Protein 8V9V (pdb70)

Structure (mmCIF, N/CA/C/O backbone):
data_8V9V
#
_entry.id   8V9V
#
_cell.length_a   28.302
_cell.length_b   104.117
_cell.length_c   131.520
_cell.angle_alpha   90.000
_cell.angle_beta   90.000
_cell.angle_gamma   90.000
#
_symmetry.space_group_name_H-M   'I 21 21 21'
#
loop_
_entity.id
_entity.type
_entity.pdbx_description
1 polymer 'Pilus assembly protein'
2 water water
#
loop_
_atom_site.group_PDB
_atom_site.id
_atom_site.type_symbol
_atom_site.label_atom_id
_atom_site.label_alt_id
_atom_site.label_comp_id
_atom_site.label_asym_id
_atom_site.label_entity_id
_atom_site.label_seq_id
_atom_site.pdbx_PDB_ins_code
_atom_site.Cartn_x
_atom_site.Cartn_y
_atom_site.Cartn_z
_atom_site.occupancy
_atom_site.B_iso_or_equiv
_atom_site.auth_seq_id
_atom_site.auth_comp_id
_atom_site.auth_asym_id
_atom_site.auth_atom_id
_atom_site.pdbx_PDB_model_num
ATOM 1 N N . GLY A 1 1 ? -1.06493 -21.95788 40.55645 1.000 49.26518 1 GLY A N 1
ATOM 2 C CA . GLY A 1 1 ? -2.10884 -21.08037 39.95953 1.000 41.37305 1 GLY A CA 1
ATOM 3 C C . GLY A 1 1 ? -1.82984 -19.61171 40.19685 1.000 43.73646 1 GLY A C 1
ATOM 4 O O . GLY A 1 1 ? -1.11819 -19.24822 41.13392 1.000 46.50736 1 GLY A O 1
ATOM 10 N N . CYS A 1 2 ? -2.39643 -18.76414 39.34263 1.000 40.03928 2 CYS A N 1
ATOM 11 C CA . CYS A 1 2 ? -2.18817 -17.32909 39.41480 1.000 38.17640 2 CYS A CA 1
ATOM 12 C C . CYS A 1 2 ? -3.52413 -16.60639 39.46423 1.000 40.37391 2 CYS A C 1
ATOM 13 O O . CYS A 1 2 ? -4.53686 -17.09109 38.95259 1.000 47.29876 2 CYS A O 1
ATOM 20 N N . ARG A 1 3 ? -3.50680 -15.43493 40.08922 1.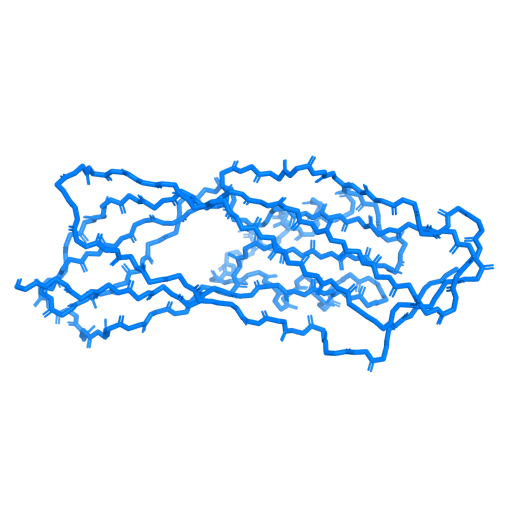000 42.36655 3 ARG A N 1
ATOM 21 C CA . ARG A 1 3 ? -4.63989 -14.52471 40.09051 1.000 38.16184 3 ARG A CA 1
ATOM 22 C C . ARG A 1 3 ? -4.10416 -13.10776 39.95546 1.000 39.82776 3 ARG A C 1
ATOM 23 O O . ARG A 1 3 ? -2.90634 -12.85548 40.10846 1.000 34.90228 3 ARG A O 1
ATOM 30 N N . THR A 1 4 ? -5.00052 -12.17650 39.65019 1.000 41.40660 4 THR A N 1
ATOM 31 C CA . THR A 1 4 ? -4.63300 -10.77263 39.54588 1.000 36.43747 4 THR A CA 1
ATOM 32 C C . THR A 1 4 ? -5.71533 -9.92598 40.19517 1.000 36.34669 4 THR A C 1
ATOM 33 O O . THR A 1 4 ? -6.90173 -10.26178 40.13187 1.000 37.14514 4 THR A O 1
ATOM 44 N N . THR A 1 5 ? -5.29030 -8.83890 40.83980 1.000 35.77932 5 THR A N 1
ATOM 45 C CA . THR A 1 5 ? -6.20089 -7.85415 41.40880 1.000 40.95079 5 THR A CA 1
ATOM 46 C C . THR A 1 5 ? -6.05875 -6.49497 40.73473 1.000 35.01906 5 THR A C 1
ATOM 47 O O . THR A 1 5 ? -6.59228 -5.50182 41.24284 1.000 38.32159 5 THR A O 1
ATOM 58 N N . ALA A 1 6 ? -5.34775 -6.42417 39.61481 1.000 36.45898 6 ALA A N 1
ATOM 59 C CA . ALA A 1 6 ? -5.23518 -5.21156 38.82012 1.000 37.79470 6 ALA A CA 1
ATOM 60 C C . ALA A 1 6 ? -6.23380 -5.25348 37.66748 1.000 37.25536 6 ALA A C 1
ATOM 61 O O . ALA A 1 6 ? -6.90097 -6.26157 37.42265 1.000 40.19318 6 ALA A O 1
ATOM 68 N N . SER A 1 7 ? -6.33349 -4.13504 36.95397 1.000 35.86810 7 SER A N 1
ATOM 69 C CA . SER A 1 7 ? -7.25512 -4.06204 35.82824 1.000 36.83676 7 SER A CA 1
ATOM 70 C C . SER A 1 7 ? -6.87285 -5.09921 34.77972 1.000 30.82880 7 SER A C 1
ATOM 71 O O . SER A 1 7 ? -5.69694 -5.25142 34.43618 1.000 32.22846 7 SER A O 1
ATOM 79 N N . LEU A 1 8 ? -7.87162 -5.83001 34.28833 1.000 33.75148 8 LEU A N 1
ATOM 80 C CA . LEU A 1 8 ? -7.64222 -6.83678 33.26241 1.000 32.21936 8 LEU A CA 1
ATOM 81 C C . LEU A 1 8 ? -7.69335 -6.26240 31.85532 1.000 32.47797 8 LEU A C 1
ATOM 82 O O . LEU A 1 8 ? -7.05812 -6.81060 30.94766 1.000 34.95116 8 LEU A O 1
ATOM 98 N N . ASN A 1 9 ? -8.42455 -5.17287 31.65172 1.000 30.46944 9 ASN A N 1
ATOM 99 C CA . ASN A 1 9 ? -8.66006 -4.61605 30.32278 1.000 31.66423 9 ASN A CA 1
ATOM 100 C C . ASN A 1 9 ? -7.88541 -3.31302 30.18735 1.000 32.94136 9 ASN A C 1
ATOM 101 O O . ASN A 1 9 ? -8.36101 -2.24750 30.58930 1.000 30.71613 9 ASN A O 1
ATOM 112 N N . ILE A 1 10 ? -6.69815 -3.40541 29.61260 1.000 35.43618 10 ILE A N 1
ATOM 113 C CA . ILE A 1 10 ? -5.83314 -2.25076 29.41808 1.000 35.35246 10 ILE A CA 1
ATOM 114 C C . ILE A 1 10 ? -6.11239 -1.65994 28.04642 1.000 35.12577 10 ILE A C 1
ATOM 115 O O . ILE A 1 10 ? -6.32545 -2.38689 27.06796 1.000 32.23626 10 ILE A O 1
ATOM 131 N N . THR A 1 11 ? -6.11781 -0.33372 27.97615 1.000 39.19499 11 THR A N 1
ATOM 132 C CA . THR A 1 11 ? -6.24343 0.39497 26.72317 1.000 30.20234 11 THR A CA 1
ATOM 133 C C . THR A 1 11 ? -5.02885 1.29914 26.57708 1.000 31.62203 11 THR A C 1
ATOM 134 O O . THR A 1 11 ? -4.66111 2.00725 27.52027 1.000 33.56641 11 THR A O 1
ATOM 145 N N . ASP A 1 12 ? -4.39673 1.25324 25.41109 1.000 30.44347 12 ASP A N 1
ATOM 146 C CA . ASP A 1 12 ? -3.29594 2.13957 25.06766 1.000 31.76949 12 ASP A CA 1
ATOM 147 C C . ASP A 1 12 ? -3.64755 2.88381 23.78504 1.000 35.46471 12 ASP A C 1
ATOM 148 O O . ASP A 1 12 ? -4.60977 2.55073 23.08766 1.000 29.19014 12 ASP A O 1
ATOM 157 N N . GLY A 1 13 ? -2.86018 3.89979 23.48250 1.000 34.53751 13 GLY A N 1
ATOM 158 C CA . GLY A 1 13 ? -3.12271 4.74811 22.33155 1.000 33.92460 13 GLY A CA 1
ATOM 159 C C . GLY A 1 13 ? -1.89594 4.91000 21.46489 1.000 31.71821 13 GLY A C 1
ATOM 160 O O . GLY A 1 13 ? -0.77103 4.96200 21.96095 1.000 32.45893 13 GLY A O 1
ATOM 164 N N . ILE A 1 14 ? -2.12676 4.97899 20.15723 1.000 34.78326 14 ILE A N 1
ATOM 165 C CA . ILE A 1 14 ? -1.08575 5.24642 19.17314 1.000 32.10268 14 ILE A CA 1
ATOM 166 C C . ILE A 1 14 ? -1.52524 6.46101 18.37102 1.000 31.56944 14 ILE A C 1
ATOM 167 O O . ILE A 1 14 ? -2.56364 6.42441 17.69995 1.000 34.97989 14 ILE A O 1
ATOM 183 N N . ASN A 1 15 ? -0.75167 7.53486 18.44566 1.000 31.99153 15 ASN A N 1
ATOM 184 C CA . ASN A 1 15 ? -1.00971 8.74246 17.67110 1.000 36.95614 15 ASN A CA 1
ATOM 185 C C . ASN A 1 15 ? -0.16456 8.66940 16.40247 1.000 34.65019 15 ASN A C 1
ATOM 186 O O . ASN A 1 15 ? 1.05833 8.83388 16.45237 1.000 37.00339 15 ASN A O 1
ATOM 197 N N . VAL A 1 16 ? -0.81700 8.40878 15.27375 1.000 34.59098 16 VAL A N 1
ATOM 198 C CA . VAL A 1 16 ? -0.11636 8.23943 14.00581 1.000 36.89797 16 VAL A CA 1
ATOM 199 C C . VAL A 1 16 ? 0.16618 9.61101 13.40802 1.000 35.24849 16 VAL A C 1
ATOM 200 O O . VAL A 1 16 ? -0.75837 10.37855 13.12059 1.000 35.10675 16 VAL A O 1
ATOM 213 N N . GLY A 1 17 ? 1.44436 9.91697 13.20967 1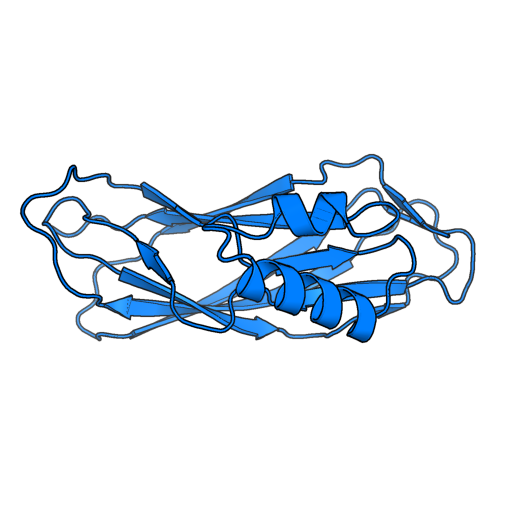.000 31.46638 17 GLY A N 1
ATOM 214 C CA . GLY A 1 17 ? 1.80884 11.14814 12.54605 1.000 36.20057 17 GLY A CA 1
ATOM 215 C C . GLY A 1 17 ? 1.67567 11.03473 11.03980 1.000 45.20423 17 GLY A C 1
ATOM 216 O O . GLY A 1 17 ? 1.89148 9.97861 10.44672 1.000 45.14330 17 GLY A O 1
ATOM 220 N N . GLU A 1 18 ? 1.30537 12.14915 10.41529 1.000 46.47193 18 GLU A N 1
ATOM 221 C CA . GLU A 1 18 ? 1.12130 12.17843 8.96933 1.000 53.86139 18 GLU A CA 1
ATOM 222 C C . GLU A 1 18 ? 2.48089 12.09694 8.28993 1.000 50.61429 18 GLU A C 1
ATOM 223 O O . GLU A 1 18 ? 3.28350 13.03279 8.36956 1.000 48.35035 18 GLU A O 1
ATOM 235 N N . ILE A 1 19 ? 2.74474 10.97435 7.62734 1.000 48.81009 19 ILE A N 1
ATOM 236 C CA . ILE A 1 19 ? 3.97352 10.78522 6.87686 1.000 47.15909 19 ILE A CA 1
ATOM 237 C C . ILE A 1 19 ? 3.60636 10.29704 5.48136 1.000 45.01428 19 ILE A C 1
ATOM 238 O O . ILE A 1 19 ? 2.50163 9.80618 5.23844 1.000 42.26534 19 ILE A O 1
ATOM 254 N N . LEU A 1 20 ? 4.55675 10.43327 4.55968 1.000 50.23105 20 LEU A N 1
ATOM 255 C CA . LEU A 1 20 ? 4.28009 10.07555 3.17504 1.000 49.91151 20 LEU A CA 1
ATOM 256 C C . LEU A 1 20 ? 4.33622 8.57100 2.94188 1.000 46.90467 20 LEU A C 1
ATOM 257 O O . LEU A 1 20 ? 3.61898 8.06315 2.07357 1.000 49.42069 20 LEU A O 1
ATOM 273 N N . ALA A 1 21 ? 5.16038 7.83911 3.68749 1.000 46.35546 21 ALA A N 1
ATOM 274 C CA . ALA A 1 21 ? 5.22768 6.40048 3.47019 1.000 45.66128 21 ALA A CA 1
ATOM 275 C C . ALA A 1 21 ? 3.87427 5.77189 3.77417 1.000 40.11679 21 ALA A C 1
ATOM 276 O O . ALA A 1 21 ? 3.11793 6.24644 4.62587 1.000 39.21790 21 ALA A O 1
ATOM 283 N N . ASN A 1 22 ? 3.56782 4.70024 3.05637 1.000 38.19502 22 ASN A N 1
ATOM 284 C CA . ASN A 1 22 ? 2.29488 4.01549 3.21572 1.000 43.99784 22 ASN A CA 1
ATOM 285 C C . ASN A 1 22 ? 2.30317 3.00435 4.35292 1.000 40.67721 22 ASN A C 1
ATOM 286 O O . ASN A 1 22 ? 1.27595 2.36171 4.59020 1.000 44.98880 22 ASN A O 1
ATOM 297 N N . GLU A 1 23 ? 3.42044 2.85031 5.06098 1.000 38.09298 23 GLU A N 1
ATOM 298 C CA . GLU A 1 23 ? 3.50626 1.90578 6.16513 1.000 37.06882 23 GLU A CA 1
ATOM 299 C C . GLU A 1 23 ? 4.41420 2.47772 7.24369 1.000 37.35820 23 GLU A C 1
ATOM 300 O O . GLU A 1 23 ? 5.34203 3.23822 6.95712 1.000 39.49234 23 GLU A O 1
ATOM 304 N N . THR A 1 24 ? 4.13524 2.10400 8.48975 1.000 36.86806 24 THR A N 1
ATOM 305 C CA . THR A 1 24 ? 4.93913 2.55379 9.61564 1.000 39.54312 24 THR A CA 1
ATOM 306 C C . THR A 1 24 ? 4.82726 1.53414 10.73885 1.000 39.08952 24 THR A C 1
ATOM 307 O O . THR A 1 24 ? 3.91105 0.70824 10.76826 1.000 35.52642 24 THR A O 1
ATOM 318 N N . SER A 1 25 ? 5.77643 1.60333 11.66800 1.000 38.42871 25 SER A N 1
ATOM 319 C CA . SER A 1 25 ? 5.86399 0.64861 12.75947 1.000 36.96838 25 SER A CA 1
ATOM 320 C C . SER A 1 25 ? 6.01756 1.38038 14.08281 1.000 38.76968 25 SER A C 1
ATOM 321 O O . SER A 1 25 ? 6.63801 2.44379 14.16147 1.000 40.33664 25 SER A O 1
ATOM 329 N N . PHE A 1 26 ? 5.44004 0.79067 15.12363 1.000 37.08884 26 PHE A N 1
ATOM 330 C CA . PHE A 1 26 ? 5.52652 1.30885 16.48071 1.000 36.17471 26 PHE A CA 1
ATOM 331 C C . PHE A 1 26 ? 5.98102 0.17246 17.38048 1.000 36.92796 26 PHE A C 1
ATOM 332 O O . PHE A 1 26 ? 5.32002 -0.86840 17.44935 1.000 37.26387 26 PHE A O 1
ATOM 349 N N . SER A 1 27 ? 7.11623 0.35787 18.04238 1.000 38.56532 27 SER A N 1
ATOM 350 C CA . SER A 1 27 ? 7.59302 -0.58605 19.04565 1.000 37.20478 27 SER A CA 1
ATOM 351 C C . SER A 1 27 ? 7.00801 -0.15083 20.38255 1.000 37.91644 27 SER A C 1
ATOM 352 O O . SER A 1 27 ? 7.33304 0.93070 20.88414 1.000 33.44802 27 SER A O 1
ATOM 360 N N . LYS A 1 28 ? 6.12213 -0.96926 20.94455 1.000 35.89222 28 LYS A N 1
ATOM 361 C CA . LYS A 1 28 ? 5.47610 -0.65439 22.20595 1.000 31.83673 28 LYS A CA 1
ATOM 362 C C . LYS A 1 28 ? 5.64045 -1.82916 23.15825 1.000 31.07522 28 LYS A C 1
ATOM 363 O O . LYS A 1 28 ? 6.18318 -2.87943 22.80690 1.000 31.71881 28 LYS A O 1
ATOM 382 N N . SER A 1 29 ? 5.15902 -1.64120 24.38021 1.000 34.10565 29 SER A N 1
ATOM 383 C CA . SER A 1 29 ? 5.11574 -2.71210 25.36068 1.000 36.27866 29 SER A CA 1
ATOM 384 C C . SER A 1 29 ? 3.90786 -2.47729 26.2529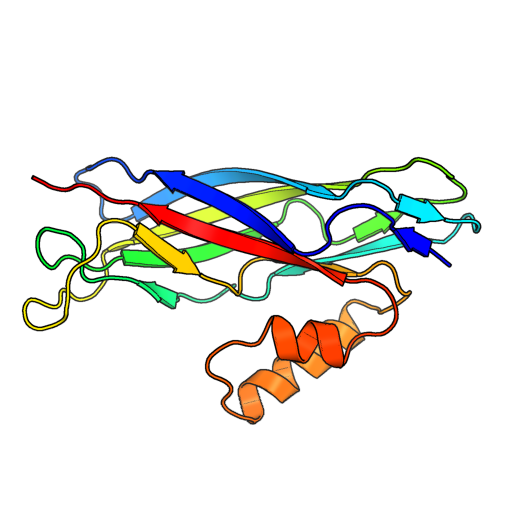2 1.000 32.80809 29 SER A C 1
ATOM 385 O O . SER A 1 29 ? 3.43526 -1.34619 26.39922 1.000 29.55992 29 SER A O 1
ATOM 393 N N . VAL A 1 30 ? 3.39477 -3.56506 26.81917 1.000 33.73173 30 VAL A N 1
ATOM 394 C CA . VAL A 1 30 ? 2.26987 -3.52053 27.74408 1.000 35.35899 30 VAL A CA 1
ATOM 395 C C . VAL A 1 30 ? 2.65772 -4.28094 29.00350 1.000 35.24541 30 VAL A C 1
ATOM 396 O O . VAL A 1 30 ? 3.27884 -5.34834 28.93053 1.000 34.28384 30 VAL A O 1
ATOM 409 N N . VAL A 1 31 ? 2.28614 -3.73304 30.15820 1.000 37.75339 31 VAL A N 1
ATOM 410 C CA . VAL A 1 31 ? 2.64694 -4.28882 31.45701 1.000 36.88991 31 VAL A CA 1
ATOM 411 C C . VAL A 1 31 ? 1.38319 -4.80430 32.13010 1.000 33.35656 31 VAL A C 1
ATOM 412 O O . VAL A 1 31 ? 0.43526 -4.04277 32.35804 1.000 36.05302 31 VAL A O 1
ATOM 425 N N . PHE A 1 32 ? 1.37477 -6.09123 32.45509 1.000 35.46084 32 PHE A N 1
ATOM 426 C CA . PHE A 1 32 ? 0.30838 -6.71308 33.22789 1.000 37.81313 32 PHE A CA 1
ATOM 427 C C . PHE A 1 32 ? 0.75517 -6.77598 34.68261 1.000 35.68607 32 PHE A C 1
ATOM 428 O O . PHE A 1 32 ? 1.81347 -7.33880 34.98705 1.000 37.13533 32 PHE A O 1
ATOM 445 N N . THR A 1 33 ? -0.04465 -6.19648 35.57089 1.000 35.56485 33 THR A N 1
ATOM 446 C CA . THR A 1 33 ? 0.34752 -5.94909 36.94991 1.000 39.48375 33 THR A CA 1
ATOM 447 C C . THR A 1 33 ? -0.53703 -6.73304 37.91574 1.000 34.03730 33 THR A C 1
ATOM 448 O O . THR A 1 33 ? -1.48424 -7.41579 37.51826 1.000 34.98494 33 THR A O 1
ATOM 459 N N . GLY A 1 34 ? -0.20598 -6.62393 39.20247 1.000 35.31241 34 GLY A N 1
ATOM 460 C CA . GLY A 1 34 ? -1.02035 -7.19535 40.25466 1.000 36.12886 34 GLY A CA 1
ATOM 461 C C . GLY A 1 34 ? -1.09398 -8.70321 40.25928 1.000 35.45509 34 GLY A C 1
ATOM 462 O O . GLY A 1 34 ? -2.07446 -9.26590 40.75444 1.000 39.56023 34 GLY A O 1
ATOM 466 N N . ILE A 1 35 ? -0.07685 -9.37575 39.73674 1.000 38.62652 35 ILE A N 1
ATOM 467 C CA . ILE A 1 35 ? -0.10739 -10.82242 39.56584 1.000 39.55795 35 ILE A CA 1
ATOM 468 C C . ILE A 1 35 ? 0.42244 -11.50156 40.81958 1.000 40.39528 35 ILE A C 1
ATOM 469 O O . ILE A 1 35 ? 1.44827 -11.09860 41.38232 1.000 38.26003 35 ILE A O 1
ATOM 485 N N . SER A 1 36 ? -0.27320 -12.55502 41.24485 1.000 45.99081 36 SER A N 1
ATOM 486 C CA . SER A 1 36 ? 0.12756 -13.37580 42.37991 1.000 44.93057 36 SER A CA 1
ATOM 487 C C . SER A 1 36 ? 0.04995 -14.83481 41.95743 1.000 41.25055 36 SER A C 1
ATOM 488 O O . SER A 1 36 ? -1.02535 -15.31612 41.58629 1.000 39.36919 36 SER A O 1
ATOM 496 N N . CYS A 1 37 ? 1.18817 -15.52832 42.00332 1.000 40.54121 37 CYS A N 1
ATOM 497 C CA . CYS A 1 37 ? 1.27456 -16.94613 41.68404 1.000 41.42494 37 CYS A CA 1
ATOM 498 C C . CYS A 1 37 ? 1.94350 -17.68021 42.83788 1.000 37.47574 37 CYS A C 1
ATOM 499 O O . CYS A 1 37 ? 2.81967 -17.13173 43.51269 1.000 40.66177 37 CYS A O 1
ATOM 506 N N . ASP A 1 38 ? 1.53777 -18.93682 43.04785 1.000 40.51927 38 ASP A N 1
ATOM 507 C CA . ASP A 1 38 ? 2.00160 -19.71605 44.18785 1.000 43.11925 38 ASP A CA 1
ATOM 508 C C . ASP A 1 38 ? 2.83617 -20.93654 43.82095 1.000 41.13039 38 ASP A C 1
ATOM 509 O O . ASP A 1 38 ? 3.29985 -21.63917 44.72776 1.000 44.18280 38 ASP A O 1
ATOM 518 N N . THR A 1 39 ? 3.04792 -21.21254 42.53652 1.000 43.69483 39 THR A N 1
ATOM 519 C CA . THR A 1 39 ? 3.79286 -22.38745 42.10190 1.000 44.56794 39 THR A CA 1
ATOM 520 C C . THR A 1 39 ? 4.94899 -21.98276 41.19794 1.000 44.05069 39 THR A C 1
ATOM 521 O O . THR A 1 39 ? 4.83349 -21.03879 40.40662 1.000 41.42718 39 THR A O 1
ATOM 532 N N . SER A 1 40 ? 6.05746 -22.71494 41.31517 1.000 45.06332 40 SER A N 1
ATOM 533 C CA . SER A 1 40 ? 7.27307 -22.34975 40.59926 1.000 47.39765 40 SER A CA 1
ATOM 534 C C . SER A 1 40 ? 7.09923 -22.45264 39.09199 1.000 47.70355 40 SER A C 1
ATOM 535 O O . SER A 1 40 ? 7.77592 -21.74110 38.34006 1.000 47.23018 40 SER A O 1
ATOM 543 N N . THR A 1 41 ? 6.21702 -23.33496 38.63117 1.000 49.41406 41 THR A N 1
ATOM 544 C CA . THR A 1 41 ? 5.97820 -23.50959 37.20619 1.000 55.03938 41 THR A CA 1
ATOM 545 C C . THR A 1 41 ? 4.92387 -22.56069 36.65474 1.000 48.02713 41 THR A C 1
ATOM 546 O O . THR A 1 41 ? 4.71722 -22.53295 35.43679 1.000 48.10079 41 THR A O 1
ATOM 557 N N . ASP A 1 42 ? 4.25387 -21.79420 37.51191 1.000 42.92262 42 ASP A N 1
ATOM 558 C CA . ASP A 1 42 ? 3.21958 -20.87906 37.04831 1.000 44.39678 42 ASP A CA 1
ATOM 559 C C . ASP A 1 42 ? 3.78586 -19.91616 36.01253 1.000 44.48277 42 ASP A C 1
ATOM 560 O O . ASP A 1 42 ? 4.87588 -19.36247 36.18432 1.000 38.91934 42 ASP A O 1
ATOM 569 N N . LYS A 1 43 ? 3.03349 -19.71096 34.93288 1.000 40.90806 43 LYS A N 1
ATOM 570 C CA . LYS A 1 43 ? 3.49655 -18.88434 33.83047 1.000 48.48141 43 LYS A CA 1
ATOM 571 C C . LYS A 1 43 ? 2.34984 -18.05432 33.27270 1.000 43.41695 43 LYS A C 1
ATOM 572 O O . LYS A 1 43 ? 1.17178 -18.33319 33.50885 1.000 41.45774 43 LYS A O 1
ATOM 582 N N . ILE A 1 44 ? 2.72482 -17.01299 32.53425 1.000 41.86699 44 ILE A N 1
ATOM 583 C CA . ILE A 1 44 ? 1.80010 -16.16715 31.79005 1.000 37.35957 44 ILE A CA 1
ATOM 584 C C . ILE A 1 44 ? 2.03820 -16.42925 30.31112 1.000 41.79145 44 ILE A C 1
ATOM 585 O O . ILE A 1 44 ? 3.18771 -16.42490 29.85372 1.000 40.24049 44 ILE A O 1
ATOM 601 N N . VAL A 1 45 ? 0.96054 -16.67490 29.57136 1.000 37.19103 45 VAL A N 1
ATOM 602 C CA . VAL A 1 45 ? 1.03232 -17.04210 28.16158 1.000 37.42329 45 VAL A CA 1
ATOM 603 C C . VAL A 1 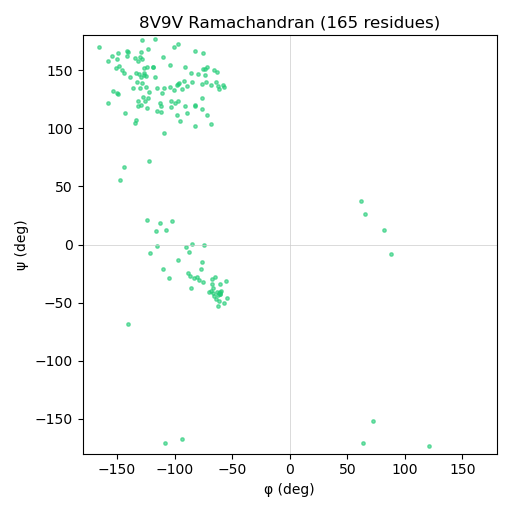45 ? 0.46008 -15.89707 27.33886 1.000 36.95011 45 VAL A C 1
ATOM 604 O O . VAL A 1 45 ? -0.71681 -15.54572 27.48526 1.000 35.30903 45 VAL A O 1
ATOM 617 N N . TYR A 1 46 ? 1.28753 -15.32307 26.47173 1.000 37.45253 46 TYR A N 1
ATOM 618 C CA . TYR A 1 46 ? 0.86226 -14.24168 25.59958 1.000 38.19038 46 TYR A CA 1
ATOM 619 C C . TYR A 1 46 ? 0.35210 -14.79294 24.27601 1.000 38.61762 46 TYR A C 1
ATOM 620 O O . TYR A 1 46 ? 0.77025 -15.86058 23.82030 1.000 36.41894 46 TYR A O 1
ATOM 638 N N . LYS A 1 47 ? -0.55218 -14.04435 23.65293 1.000 35.08950 47 LYS A N 1
ATOM 639 C CA . LYS A 1 47 ? -1.08104 -14.43639 22.35584 1.000 35.65160 47 LYS A CA 1
ATOM 640 C C . LYS A 1 47 ? -1.44436 -13.19699 21.55611 1.000 37.50280 47 LYS A C 1
ATOM 641 O O . LYS A 1 47 ? -2.14019 -12.30318 22.05403 1.000 35.23476 47 LYS A O 1
ATOM 660 N N . ASN A 1 48 ? -0.95584 -13.15661 20.32028 1.000 38.32776 48 ASN A N 1
ATOM 661 C CA . ASN A 1 48 ? -1.36082 -12.15577 19.34332 1.000 36.57857 48 ASN A CA 1
ATOM 662 C C . ASN A 1 48 ? -2.66413 -12.61131 18.70080 1.000 34.23597 48 ASN A C 1
ATOM 663 O O . ASN A 1 48 ? -2.71697 -13.68464 18.09151 1.000 33.06331 48 ASN A O 1
ATOM 674 N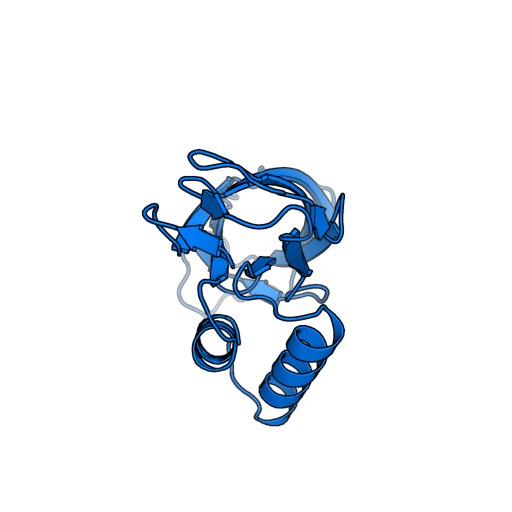 N . ILE A 1 49 ? -3.71574 -11.81129 18.84999 1.000 40.52282 49 ILE A N 1
ATOM 675 C CA . ILE A 1 49 ? -5.02166 -12.14448 18.30252 1.000 33.05075 49 ILE A CA 1
ATOM 676 C C . ILE A 1 49 ? -5.41152 -11.18775 17.17745 1.000 32.47541 49 ILE A C 1
ATOM 677 O O . ILE A 1 49 ? -6.58648 -11.09043 16.82340 1.000 36.60987 49 ILE A O 1
ATOM 693 N N . GLN A 1 50 ? -4.44347 -10.48090 16.60671 1.000 41.13207 50 GLN A N 1
ATOM 694 C CA . GLN A 1 50 ? -4.69045 -9.59099 15.48108 1.000 34.01064 50 GLN A CA 1
ATOM 695 C C . GLN A 1 50 ? -3.45689 -9.57832 14.57944 1.000 32.68968 50 GLN A C 1
ATOM 696 O O . GLN A 1 50 ? -2.87312 -8.54181 14.28167 1.000 32.17148 50 GLN A O 1
ATOM 710 N N . SER A 1 51 ? -3.04231 -10.76641 14.13127 1.000 32.21860 51 SER A N 1
ATOM 711 C CA . SER A 1 51 ? -1.86656 -10.88168 13.28150 1.000 32.03834 51 SER A CA 1
ATOM 712 C C . SER A 1 51 ? -2.13435 -10.45144 11.84725 1.000 37.30874 51 SER A C 1
ATOM 713 O O . SER A 1 51 ? -1.18114 -10.23664 11.09049 1.000 34.43688 51 SER A O 1
ATOM 721 N N . ASP A 1 52 ? -3.39812 -10.32914 11.45741 1.000 33.64487 52 ASP A N 1
ATOM 722 C CA . ASP A 1 52 ? -3.76926 -9.87636 10.12712 1.000 37.52760 52 ASP A CA 1
ATOM 723 C C . ASP A 1 52 ? -4.38837 -8.48705 10.20521 1.000 36.54312 52 ASP A C 1
ATOM 724 O O . ASP A 1 52 ? -4.83482 -8.03567 11.26384 1.000 35.06235 52 ASP A O 1
ATOM 731 N N . TRP A 1 53 ? -4.40850 -7.81312 9.05861 1.000 38.42224 53 TRP A N 1
ATOM 732 C CA . TRP A 1 53 ? -4.88780 -6.44118 9.00544 1.000 35.79876 53 TRP A CA 1
ATOM 733 C C . TRP A 1 53 ? -6.32298 -6.33843 9.50748 1.000 37.80747 53 TRP A C 1
ATOM 734 O O . TRP A 1 53 ? -7.17458 -7.17318 9.19023 1.000 38.32130 53 TRP A O 1
ATOM 755 N N . VAL A 1 54 ? -6.58430 -5.30330 10.29874 1.000 35.83083 54 VAL A N 1
ATOM 756 C CA . VAL A 1 54 ? -7.93281 -4.83942 10.58946 1.000 36.45034 54 VAL A CA 1
ATOM 757 C C . VAL A 1 54 ? -7.97612 -3.36205 10.22723 1.000 36.26664 54 VAL A C 1
ATOM 758 O O . VAL A 1 54 ? -7.04094 -2.61454 10.52808 1.000 33.55337 54 VAL A O 1
ATOM 771 N N . GLU A 1 55 ? -9.04151 -2.94496 9.55190 1.000 43.14717 55 GLU A N 1
ATOM 772 C CA . GLU A 1 55 ? -9.14682 -1.58566 9.03818 1.000 41.64277 55 GLU A CA 1
ATOM 773 C C . GLU A 1 55 ? -9.95164 -0.71943 9.99735 1.000 38.76370 55 GLU A C 1
ATOM 774 O O . GLU A 1 55 ? -10.96908 -1.15356 10.54379 1.000 46.14194 55 GLU A O 1
ATOM 786 N N . VAL A 1 56 ? -9.47758 0.50847 10.20558 1.000 34.17328 56 VAL A N 1
ATOM 787 C CA . VAL A 1 56 ? -10.15390 1.49794 11.02780 1.000 37.56284 56 VAL A CA 1
ATOM 788 C C . VAL A 1 56 ? -10.28939 2.78094 10.22029 1.000 35.72667 56 VAL A C 1
ATOM 789 O O . VAL A 1 56 ? -9.55514 3.02103 9.25730 1.000 31.41624 56 VAL A O 1
ATOM 801 N N . GLY A 1 57 ? -11.23654 3.61527 10.64217 1.000 36.80579 57 GLY A N 1
ATOM 802 C CA . GLY A 1 57 ? -11.55350 4.83623 9.94459 1.000 33.06875 57 GLY A CA 1
ATOM 803 C C . GLY A 1 57 ? -13.00545 4.85025 9.51506 1.000 35.50426 57 GLY A C 1
ATOM 804 O O . GLY A 1 57 ? -13.77822 3.94718 9.84963 1.000 36.95312 57 GLY A O 1
ATOM 808 N N . PRO A 1 58 ? -13.40755 5.86536 8.74069 1.000 39.50901 58 PRO A N 1
ATOM 809 C CA . PRO A 1 58 ? -12.59310 6.94686 8.16741 1.000 35.84890 58 PRO A CA 1
ATOM 810 C C . PRO A 1 58 ? -12.15171 7.99769 9.17999 1.000 37.43314 58 PRO A C 1
ATOM 811 O O . PRO A 1 58 ? -12.82950 8.24744 10.17338 1.000 35.67409 58 PRO A O 1
ATOM 822 N N . PHE A 1 59 ? -11.00636 8.63030 8.93376 1.000 38.39983 59 PHE A N 1
ATOM 823 C CA . PHE A 1 59 ? -10.50047 9.69244 9.78735 1.000 37.34929 59 PHE A CA 1
ATOM 824 C C . PHE A 1 59 ? -10.96950 11.04234 9.24059 1.000 38.90556 59 PHE A C 1
ATOM 825 O O . PHE A 1 59 ? -11.84120 11.11436 8.37094 1.000 36.52242 59 PHE A O 1
ATOM 842 N N . GLY A 1 60 ? -10.38075 12.13103 9.74014 1.000 43.13602 60 GLY A N 1
ATOM 843 C CA . GLY A 1 60 ? -10.89701 13.45519 9.43421 1.000 42.86868 60 GLY A CA 1
ATOM 844 C C . GLY A 1 60 ? -11.01239 13.75015 7.95238 1.000 42.84817 60 GLY A C 1
ATOM 845 O O . GLY A 1 60 ? -11.90412 14.49392 7.53355 1.000 41.46593 60 GLY A O 1
ATOM 849 N N . ASN A 1 61 ? -10.12398 13.17866 7.14039 1.000 47.90949 61 ASN A N 1
ATOM 850 C CA . ASN A 1 61 ? -10.07895 13.45939 5.71184 1.000 48.36646 61 ASN A CA 1
ATOM 851 C C . ASN A 1 61 ? -10.59008 12.30345 4.85965 1.000 44.12157 61 ASN A C 1
ATOM 852 O O . ASN A 1 61 ? -10.39282 12.31309 3.63989 1.000 41.13219 61 ASN A O 1
ATOM 863 N N . GLY A 1 62 ? -11.24192 11.31197 5.46321 1.000 43.55195 62 GLY A N 1
ATOM 864 C CA . GLY A 1 62 ? -11.72964 10.16375 4.73435 1.000 39.99911 62 GLY A CA 1
ATOM 865 C C . GLY A 1 62 ? -10.74041 9.02873 4.59813 1.000 37.83934 62 GLY A C 1
ATOM 866 O O . GLY A 1 62 ? -11.11778 7.95000 4.12177 1.000 37.84709 62 GLY A O 1
ATOM 870 N N . GLU A 1 63 ? -9.48946 9.23422 4.99115 1.000 34.71103 63 GLU A N 1
ATOM 871 C CA . GLU A 1 63 ? -8.51721 8.15638 4.95772 1.000 34.46591 63 GLU A CA 1
ATOM 872 C C . GLU A 1 63 ? -8.89219 7.07172 5.95833 1.000 36.02190 63 GLU A C 1
ATOM 873 O O . GLU A 1 63 ? -9.50575 7.33379 6.99628 1.000 35.51425 63 GLU A O 1
ATOM 885 N N . LYS A 1 64 ? -8.51332 5.84288 5.63807 1.000 32.65322 64 LYS A N 1
ATOM 886 C CA . LYS A 1 64 ? -8.62064 4.72239 6.55627 1.000 28.39391 64 LYS A CA 1
ATOM 887 C C . LYS A 1 64 ? -7.24275 4.09539 6.70855 1.000 32.51689 64 LYS A C 1
ATOM 888 O O . LYS A 1 64 ? -6.39501 4.19548 5.81409 1.000 31.59538 64 LYS A O 1
ATOM 907 N N . LEU A 1 65 ? -7.01732 3.46585 7.85467 1.000 32.56809 65 LEU A N 1
ATOM 908 C CA . LEU A 1 65 ? -5.74635 2.82626 8.14874 1.000 31.10421 65 LEU A CA 1
ATOM 909 C C . LEU A 1 65 ? -5.96049 1.33512 8.36475 1.000 30.30445 65 LEU A C 1
ATOM 910 O O . LEU A 1 65 ? -7.04253 0.89690 8.75686 1.000 34.74023 65 LEU A O 1
ATOM 926 N N . LYS A 1 66 ? -4.92258 0.55865 8.08005 1.000 32.26165 66 LYS A N 1
ATOM 927 C CA . LYS A 1 66 ? -4.87845 -0.86507 8.37200 1.000 33.93219 66 LYS A CA 1
ATOM 928 C C . LYS A 1 66 ? -3.88208 -1.07949 9.50226 1.000 28.57836 66 LYS A C 1
ATOM 929 O O . LYS A 1 66 ? -2.79298 -0.50193 9.49219 1.000 30.85716 66 LYS A O 1
ATOM 948 N N . VAL A 1 67 ? -4.25790 -1.89527 10.48685 1.000 29.34960 67 VAL A N 1
ATOM 949 C CA . VAL A 1 67 ? -3.45217 -2.10010 11.68419 1.000 31.11748 67 VAL A CA 1
ATOM 950 C C . VAL A 1 67 ? -3.34143 -3.59065 11.96318 1.000 32.21700 67 VAL A C 1
ATOM 951 O O . VAL A 1 67 ? -4.31401 -4.33746 11.81273 1.000 34.46324 67 VAL A O 1
ATOM 964 N N . LYS A 1 68 ? -2.15296 -4.01904 12.37851 1.000 33.90949 68 LYS A N 1
ATOM 965 C CA . LYS A 1 68 ? -1.93246 -5.40024 12.77097 1.000 36.19168 68 LYS A CA 1
ATOM 966 C C . LYS A 1 68 ? -0.82133 -5.44193 13.80671 1.000 33.37276 68 LYS A C 1
ATOM 967 O O . LYS A 1 68 ? 0.05886 -4.57748 13.83201 1.000 31.19521 68 LYS A O 1
ATOM 986 N N . ILE A 1 69 ? -0.87601 -6.45586 14.66608 1.000 32.84226 69 ILE A N 1
ATOM 987 C CA . ILE A 1 69 ? 0.21146 -6.73361 15.59745 1.000 33.86992 69 ILE A CA 1
ATOM 988 C C . ILE A 1 69 ? 1.25302 -7.52133 14.80885 1.000 37.58315 69 ILE A C 1
ATOM 989 O O . ILE A 1 69 ? 1.08572 -8.71487 14.55162 1.000 34.40111 69 ILE A O 1
ATOM 1005 N N . GLU A 1 70 ? 2.32099 -6.84112 14.39388 1.000 43.68969 70 GLU A N 1
ATOM 1006 C CA . GLU A 1 70 ? 3.30527 -7.47052 13.52237 1.000 49.33781 70 GLU A CA 1
ATOM 1007 C C . GLU A 1 70 ? 3.97144 -8.65377 14.21182 1.000 45.47841 70 GLU A C 1
ATOM 1008 O O . GLU A 1 70 ? 4.01258 -9.76207 13.66516 1.000 54.95573 70 GLU A O 1
ATOM 1020 N N . SER A 1 71 ? 4.50293 -8.44006 15.41147 1.000 41.18474 71 SER A N 1
ATOM 1021 C CA . SER A 1 71 ? 5.19244 -9.51256 16.11134 1.000 44.52093 71 SER A CA 1
ATOM 1022 C C . SER A 1 71 ? 5.22607 -9.21371 17.60147 1.000 46.03646 71 SER A C 1
ATOM 1023 O O . SER A 1 71 ? 5.08276 -8.06512 18.03463 1.000 40.31395 71 SER A O 1
ATOM 1031 N N . LEU A 1 72 ? 5.39714 -10.28048 18.37768 1.000 46.35079 72 LEU A N 1
ATOM 1032 C CA . LEU A 1 72 ? 5.59721 -10.20329 19.81536 1.000 45.63338 72 LEU A CA 1
ATOM 1033 C C . LEU A 1 72 ? 7.06682 -10.45472 20.13513 1.000 46.30704 72 LEU A C 1
ATOM 1034 O O . LEU A 1 72 ? 7.78522 -11.10465 19.37039 1.000 45.00762 72 LEU A O 1
ATOM 1050 N N . GLY A 1 73 ? 7.51194 -9.92484 21.27554 1.000 47.06503 73 GLY A N 1
ATOM 1051 C CA . GLY A 1 73 ? 8.86060 -10.20425 21.73105 1.000 55.63043 73 GLY A CA 1
ATOM 1052 C C . GLY A 1 73 ? 8.99452 -11.54151 22.42461 1.000 54.15789 73 GLY A C 1
ATOM 1053 O O . GLY A 1 73 ? 10.07004 -12.14866 22.40065 1.000 51.92592 73 GLY A O 1
ATOM 1057 N N . LYS A 1 74 ? 7.91894 -12.02064 23.04531 1.000 56.11451 74 LYS A N 1
ATOM 1058 C CA . LYS A 1 74 ? 7.92812 -13.29116 23.75036 1.000 45.39177 74 LYS A CA 1
ATOM 1059 C C . LYS A 1 74 ? 6.60095 -13.99762 23.51588 1.000 42.77167 74 LYS A C 1
ATOM 1060 O O . LYS A 1 74 ? 5.62918 -13.40469 23.04043 1.000 47.57073 74 LYS A O 1
ATOM 1079 N N . THR A 1 75 ? 6.57109 -15.28614 23.85685 1.000 41.56279 75 THR A N 1
ATOM 1080 C CA . THR A 1 75 ? 5.34616 -16.06971 23.82786 1.000 40.90648 75 THR A CA 1
ATOM 1081 C C . THR A 1 75 ? 4.83814 -16.43451 25.21277 1.000 39.68118 75 THR A C 1
ATOM 1082 O O . THR A 1 75 ? 3.65229 -16.74552 25.35662 1.000 45.13810 75 THR A O 1
ATOM 1093 N N . SER A 1 76 ? 5.69849 -16.41058 26.22303 1.000 38.20541 76 SER A N 1
ATOM 1094 C CA . SER A 1 76 ? 5.29631 -16.73324 27.58365 1.000 43.52701 76 SER A CA 1
ATOM 1095 C C . SER A 1 76 ? 6.39795 -16.26750 28.52216 1.000 42.30110 76 SER A C 1
ATOM 1096 O O . SER A 1 76 ? 7.48872 -15.87985 28.09442 1.000 41.26662 76 SER A O 1
ATOM 1104 N N . ASP A 1 77 ? 6.09026 -16.30904 29.81283 1.000 43.44549 77 ASP A N 1
ATOM 1105 C CA . ASP A 1 77 ? 7.04525 -15.92979 30.84313 1.000 42.16098 77 ASP A CA 1
ATOM 1106 C C . ASP A 1 77 ? 6.74114 -16.73264 32.09632 1.000 45.81029 77 ASP A C 1
ATOM 1107 O O . ASP A 1 77 ? 5.58908 -16.78565 32.53232 1.000 42.27413 77 ASP A O 1
ATOM 1116 N N . THR A 1 78 ? 7.76889 -17.35708 32.66268 1.000 48.08869 78 THR A N 1
ATOM 1117 C CA . THR A 1 78 ? 7.61975 -18.09741 33.90718 1.000 50.14173 78 THR A CA 1
ATOM 1118 C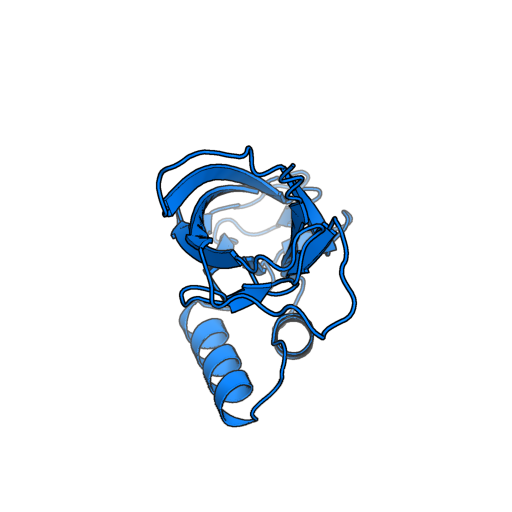 C . THR A 1 78 ? 7.54641 -17.10550 35.06114 1.000 43.35368 78 THR A C 1
ATOM 1119 O O . THR A 1 78 ? 8.50138 -16.35835 35.30186 1.000 47.19960 78 THR A O 1
ATOM 1130 N N . ILE A 1 79 ? 6.41463 -17.07544 35.75033 1.000 44.70376 79 ILE A N 1
ATOM 1131 C CA . ILE A 1 79 ? 6.25083 -16.17054 36.88330 1.000 40.19284 79 ILE A CA 1
ATOM 1132 C C . ILE A 1 79 ? 6.78082 -16.79657 38.16632 1.000 38.91959 79 ILE A C 1
ATOM 1133 O O . ILE A 1 79 ? 7.36234 -16.10934 39.00580 1.000 41.43162 79 ILE A O 1
ATOM 1149 N N . GLY A 1 80 ? 6.58905 -18.10206 38.32507 1.000 41.03434 80 GLY A N 1
ATOM 1150 C CA . GLY A 1 80 ? 7.02039 -18.76584 39.53332 1.000 43.51347 80 GLY A CA 1
ATOM 1151 C C . GLY A 1 80 ? 6.27574 -18.25736 40.76132 1.000 42.90460 80 GLY A C 1
ATOM 1152 O O . GLY A 1 80 ? 5.30272 -17.51061 40.68585 1.000 43.33805 80 GLY A O 1
ATOM 1156 N N . LYS A 1 81 ? 6.77133 -18.69239 41.91694 1.000 42.50565 81 LYS A N 1
ATOM 1157 C CA . LYS A 1 81 ? 6.20575 -18.28374 43.20044 1.000 48.93809 81 LYS A CA 1
ATOM 1158 C C . LYS A 1 81 ? 6.49754 -16.80381 43.41178 1.000 47.76157 81 LYS A C 1
ATOM 1159 O O . LYS A 1 81 ? 7.62423 -16.41782 43.73182 1.000 49.36862 81 LYS A O 1
ATOM 1166 N N . SER A 1 82 ? 5.47999 -15.96555 43.22586 1.000 49.84400 82 SER A N 1
ATOM 1167 C CA . SER A 1 82 ? 5.61468 -14.53061 43.43824 1.000 54.32856 82 SER A CA 1
ATOM 1168 C C . SER A 1 82 ? 4.25162 -13.95550 43.78724 1.000 49.80868 82 SER A C 1
ATOM 1169 O O . SER A 1 82 ? 3.26450 -14.23964 43.10300 1.000 46.75576 82 SER A O 1
ATOM 1177 N N . SER A 1 83 ? 4.20301 -13.13977 44.83966 1.000 49.45788 83 SER A N 1
ATOM 1178 C CA . SER A 1 83 ? 2.94312 -12.60544 45.33673 1.000 56.24593 83 SER A CA 1
ATOM 1179 C C . SER A 1 83 ? 2.62839 -11.20839 44.81989 1.000 48.45453 83 SER A C 1
ATOM 1180 O O . SER A 1 83 ? 1.48881 -10.75584 44.97046 1.000 52.93522 83 SER A O 1
ATOM 1188 N N . ASN A 1 84 ? 3.60122 -10.51344 44.21835 1.000 38.29088 84 ASN A N 1
ATOM 1189 C CA . ASN A 1 84 ? 3.40429 -9.16990 43.68463 1.000 37.77002 84 ASN A CA 1
ATOM 1190 C C . ASN A 1 84 ? 4.23974 -9.06301 42.40517 1.000 45.50263 84 ASN A C 1
ATOM 1191 O O . ASN A 1 84 ? 5.21754 -8.32098 42.32369 1.000 50.21567 84 ASN A O 1
ATOM 1202 N N . ALA A 1 85 ? 3.84732 -9.82129 41.38754 1.000 42.54065 85 ALA A N 1
ATOM 1203 C CA . ALA A 1 85 ? 4.60956 -9.93176 40.15520 1.000 42.94512 85 ALA A CA 1
ATOM 1204 C C . ALA A 1 85 ? 4.00961 -9.05856 39.05892 1.000 43.35932 85 ALA A C 1
ATOM 1205 O O . ALA A 1 85 ? 2.91583 -8.50446 39.18710 1.000 39.31554 85 ALA A O 1
ATOM 1212 N N . GLN A 1 86 ? 4.75725 -8.94165 37.96460 1.000 43.74558 86 GLN A N 1
ATOM 1213 C CA . GLN A 1 86 ? 4.28898 -8.25083 36.77387 1.000 45.24358 86 GLN A CA 1
ATOM 1214 C C . GLN A 1 86 ? 4.94349 -8.89666 35.56167 1.000 44.54445 86 GLN A C 1
ATOM 1215 O O . GLN A 1 86 ? 5.97739 -9.56214 35.66868 1.000 39.83009 86 GLN A O 1
ATOM 1229 N N . ALA A 1 87 ? 4.32728 -8.69025 34.40151 1.000 41.11895 87 ALA A N 1
ATOM 1230 C CA . ALA A 1 87 ? 4.82015 -9.24047 33.14528 1.000 39.80062 87 ALA A CA 1
ATOM 1231 C C . ALA A 1 87 ? 4.83148 -8.13342 32.10445 1.000 34.82717 87 ALA A C 1
ATOM 1232 O O . ALA A 1 87 ? 3.79743 -7.51047 31.84806 1.000 35.88269 87 ALA A O 1
ATOM 1239 N N . VAL A 1 88 ? 5.99483 -7.88672 31.51331 1.000 36.64543 88 VAL A N 1
ATOM 1240 C CA . VAL A 1 88 ? 6.15385 -6.87850 30.47317 1.000 36.73394 88 VAL A CA 1
ATOM 1241 C C . VAL A 1 88 ? 6.24109 -7.59970 29.13640 1.000 40.81954 88 VAL A C 1
ATOM 1242 O O . VAL A 1 88 ? 7.15961 -8.39742 28.91154 1.000 43.11471 88 VAL A O 1
ATOM 1255 N N . LEU A 1 89 ? 5.28643 -7.32901 28.25201 1.000 42.74128 89 LEU A N 1
ATOM 1256 C CA . LEU A 1 89 ? 5.27230 -7.93196 26.92603 1.000 57.05293 89 LEU A CA 1
ATOM 1257 C C . LEU A 1 89 ? 5.53158 -6.85457 25.88528 1.000 48.07249 89 LEU A C 1
ATOM 1258 O O . LEU A 1 89 ? 4.71112 -5.93327 25.74142 1.000 38.56461 89 LEU A O 1
ATOM 1274 N N . PRO A 1 90 ? 6.64834 -6.89964 25.16266 1.000 39.86196 90 PRO A N 1
ATOM 1275 C CA . PRO A 1 90 ? 6.84144 -5.97782 24.04057 1.000 40.05147 90 PRO A CA 1
ATOM 1276 C C . PRO A 1 90 ? 6.22230 -6.51830 22.76202 1.000 37.80691 90 PRO A C 1
ATOM 1277 O O . PRO A 1 90 ? 6.15864 -7.72553 22.52289 1.000 36.36760 90 PRO A O 1
ATOM 1288 N N . TYR A 1 91 ? 5.74729 -5.58875 21.93684 1.000 34.28061 91 TYR A N 1
ATOM 1289 C CA . TYR A 1 91 ? 5.11503 -5.93838 20.67614 1.000 33.56786 91 TYR A CA 1
ATOM 1290 C C . TYR A 1 91 ? 5.36629 -4.82860 19.66778 1.000 34.57351 91 TYR A C 1
ATOM 1291 O O . TYR A 1 91 ? 5.78558 -3.72078 20.01964 1.000 34.69153 91 TYR A O 1
ATOM 1309 N N . VAL A 1 92 ? 5.12607 -5.15013 18.40163 1.000 37.04829 92 VAL A N 1
ATOM 1310 C CA . VAL A 1 92 ? 5.30407 -4.20772 17.30564 1.000 36.21491 92 VAL A CA 1
ATOM 1311 C C . VAL A 1 92 ? 3.98307 -4.08928 16.56442 1.000 34.74160 92 VAL A C 1
ATOM 1312 O O . VAL A 1 92 ? 3.40224 -5.09952 16.15081 1.000 35.15650 92 VAL A O 1
ATOM 1325 N N . VAL A 1 93 ? 3.50751 -2.85996 16.41352 1.000 33.04961 93 VAL A N 1
ATOM 1326 C CA . VAL A 1 93 ? 2.27661 -2.56479 15.69431 1.000 36.19026 93 VAL A CA 1
ATOM 1327 C C . VAL A 1 93 ? 2.66447 -2.00815 14.33320 1.000 35.46443 93 VAL A C 1
ATOM 1328 O O . VAL A 1 93 ? 3.41247 -1.02924 14.24615 1.000 35.71709 93 VAL A O 1
ATOM 1341 N N . LYS A 1 94 ? 2.18433 -2.64030 13.26977 1.000 35.64219 94 LYS A N 1
ATOM 1342 C CA . LYS A 1 94 ? 2.36072 -2.12924 11.91696 1.000 35.71481 94 LYS A CA 1
ATOM 1343 C C . LYS A 1 94 ? 1.06641 -1.44619 11.49342 1.000 31.94626 94 LYS A C 1
ATOM 1344 O O . LYS A 1 94 ? -0.02275 -1.99211 11.69888 1.000 34.38803 94 LYS A O 1
ATOM 1354 N N . ILE A 1 95 ? 1.18614 -0.24622 10.92849 1.000 32.41285 95 ILE A N 1
ATOM 1355 C CA . ILE A 1 95 ? 0.04222 0.53714 10.47485 1.000 32.69624 95 ILE A CA 1
ATOM 1356 C C . ILE A 1 95 ? 0.28191 0.93899 9.02716 1.000 32.46349 95 ILE A C 1
ATOM 1357 O O . ILE A 1 95 ? 1.32617 1.51375 8.70336 1.000 36.15753 95 ILE A O 1
ATOM 1373 N N . ALA A 1 96 ? -0.68592 0.64814 8.16156 1.000 27.90832 96 ALA A N 1
ATOM 1374 C CA . ALA A 1 96 ? -0.58541 0.95950 6.74354 1.000 31.64534 96 ALA A CA 1
ATOM 1375 C C . ALA A 1 96 ? -1.83217 1.71061 6.29460 1.000 33.58417 96 ALA A C 1
ATOM 1376 O O . ALA A 1 96 ? -2.84663 1.75972 6.99562 1.000 33.63144 96 ALA A O 1
ATOM 1383 N N . ARG A 1 97 ? -1.74603 2.31169 5.11198 1.000 33.23031 97 ARG A N 1
ATOM 1384 C CA . ARG A 1 97 ? -2.90227 2.98766 4.54261 1.000 33.96600 97 ARG A CA 1
ATOM 1385 C C . ARG A 1 97 ? -3.91799 1.95982 4.06374 1.000 29.42066 97 ARG A C 1
ATOM 1386 O O . ARG A 1 97 ? -3.55817 0.91840 3.50630 1.000 31.67776 97 ARG A O 1
ATOM 1407 N N . GLY A 1 98 ? -5.19525 2.25134 4.30424 1.000 31.24676 98 GLY A N 1
ATOM 1408 C CA . GLY A 1 98 ? -6.28319 1.41871 3.85536 1.000 37.95357 98 GLY A CA 1
ATOM 1409 C C . GLY A 1 98 ? -7.06789 2.05700 2.73029 1.000 37.81659 98 GLY A C 1
ATOM 1410 O O . GLY A 1 98 ? -6.67861 3.08113 2.15669 1.000 34.33663 98 GLY A O 1
ATOM 1414 N N . THR A 1 99 ? -8.19139 1.43487 2.40793 1.000 44.11266 99 THR A N 1
ATOM 1415 C CA . THR A 1 99 ? -9.07507 1.96805 1.37675 1.000 40.57421 99 THR A CA 1
ATOM 1416 C C . THR A 1 99 ? -9.84706 3.15447 1.93831 1.000 40.77659 99 THR A C 1
ATOM 1417 O O . THR A 1 99 ? -10.47056 3.03351 2.99741 1.000 36.52180 99 THR A O 1
ATOM 1428 N N . PRO A 1 100 ? -9.81455 4.31612 1.28469 1.000 34.89844 100 PRO A N 1
ATOM 1429 C CA . PRO A 1 100 ? -10.48732 5.48984 1.84866 1.000 35.45409 100 PRO A CA 1
ATOM 1430 C C . PRO A 1 100 ? -12.00004 5.36991 1.77208 1.000 42.08152 100 PRO A C 1
ATOM 1431 O O . PRO A 1 100 ? -12.55291 4.69898 0.89789 1.000 45.97739 100 PRO A O 1
ATOM 1442 N N . ASP A 1 101 ? -12.66811 6.04398 2.70547 1.000 39.35700 101 ASP A N 1
ATOM 1443 C CA . ASP A 1 101 ? -14.12270 6.06540 2.77528 1.000 40.87148 101 ASP A CA 1
ATOM 1444 C C . ASP A 1 101 ? -14.57035 7.50096 3.00132 1.000 39.95824 101 ASP A C 1
ATOM 1445 O O . ASP A 1 101 ? -14.44081 8.03094 4.11151 1.000 41.40601 101 ASP A O 1
ATOM 1454 N N . PHE A 1 102 ? -15.08968 8.12940 1.95423 1.000 40.36292 102 PHE A N 1
ATOM 1455 C CA . PHE A 1 102 ? -15.53441 9.51269 2.02546 1.000 42.92092 102 PHE A CA 1
ATOM 1456 C C . PHE A 1 102 ? -16.99861 9.64118 2.42330 1.000 40.98209 102 PHE A C 1
ATOM 1457 O O . PHE A 1 102 ? -17.48882 10.76619 2.56418 1.000 40.90769 102 PHE A O 1
ATOM 1474 N N . THR A 1 103 ? -17.69941 8.52395 2.61935 1.000 41.44923 103 THR A N 1
ATOM 1475 C CA . THR A 1 103 ? -19.12276 8.55035 2.93342 1.000 40.66133 103 THR A CA 1
ATOM 1476 C C . THR A 1 103 ? -19.42842 8.24862 4.39501 1.000 40.00183 103 THR A C 1
ATOM 1477 O O . THR A 1 103 ? -20.44222 8.73203 4.91224 1.000 42.25987 103 THR A O 1
ATOM 1488 N N . GLY A 1 104 ? -18.59258 7.46397 5.07757 1.000 40.18979 104 GLY A N 1
ATOM 1489 C CA . GLY A 1 104 ? -18.89057 7.08621 6.43944 1.000 46.42309 104 GLY A CA 1
ATOM 1490 C C . GLY A 1 104 ? -18.66154 8.21148 7.43180 1.000 42.97870 104 GLY A C 1
ATOM 1491 O O . GLY A 1 104 ? -18.02559 9.22024 7.13363 1.000 42.77968 104 GLY A O 1
ATOM 1495 N N . GLU A 1 105 ? -19.20899 8.03459 8.63230 1.000 50.32561 105 GLU A N 1
ATOM 1496 C CA . GLU A 1 105 ? -18.93248 8.97492 9.70993 1.000 43.30042 105 GLU A CA 1
ATOM 1497 C C . GLU A 1 105 ? -17.44367 8.95110 10.02739 1.000 43.44331 105 GLU A C 1
ATOM 1498 O O . GLU A 1 105 ? -16.83281 7.88438 10.13905 1.000 39.43280 105 GLU A O 1
ATOM 1510 N N . ARG A 1 106 ? -16.86875 10.13386 10.20332 1.000 44.65509 106 ARG A N 1
ATOM 1511 C CA . ARG A 1 106 ? -15.43936 10.28457 10.42310 1.000 40.99989 106 ARG A CA 1
ATOM 1512 C C . ARG A 1 106 ? -15.15788 10.57479 11.89044 1.000 41.88130 106 ARG A C 1
ATOM 1513 O O . ARG A 1 106 ? -15.85198 11.37663 12.52169 1.000 40.11570 106 ARG A O 1
ATOM 1534 N N . LYS A 1 107 ? -14.14332 9.90127 12.43011 1.000 41.01415 107 LYS A N 1
ATOM 1535 C CA . LYS A 1 107 ? -13.68828 10.11207 13.79464 1.000 41.38410 107 LYS A CA 1
ATOM 1536 C C . LYS A 1 107 ? -12.17143 10.23360 13.80288 1.000 37.16588 107 LYS A C 1
ATOM 1537 O O . LYS A 1 107 ? -11.47825 9.60656 12.99685 1.000 32.75704 107 LYS A O 1
ATOM 1556 N N . SER A 1 108 ? -11.66080 11.04194 14.73061 1.000 32.93371 108 SER A N 1
ATOM 1557 C CA . SER A 1 108 ? -10.22101 11.20122 14.87780 1.000 35.87924 108 SER A CA 1
ATOM 1558 C C . SER A 1 108 ? -9.56997 10.02681 15.59465 1.000 33.19313 108 SER A C 1
ATOM 1559 O O . SER A 1 108 ? -8.35802 9.82736 15.45674 1.000 34.86672 108 SER A O 1
ATOM 1567 N N . THR A 1 109 ? -10.33917 9.24908 16.35159 1.000 31.96230 109 THR A N 1
ATOM 1568 C CA . THR A 1 109 ? -9.80252 8.12663 17.10545 1.000 30.25854 109 THR A CA 1
ATOM 1569 C C . THR A 1 109 ? -10.71612 6.92183 16.94515 1.000 27.62895 109 THR A C 1
ATOM 1570 O O . THR A 1 109 ? -11.94048 7.04312 17.04610 1.000 31.96240 109 THR A O 1
ATOM 1581 N N . TRP A 1 110 ? -10.11063 5.75913 16.70130 1.000 31.07632 110 TRP A N 1
ATOM 1582 C CA . TRP A 1 110 ? -10.84522 4.51490 16.49006 1.000 30.43142 110 TRP A CA 1
ATOM 1583 C C . TRP A 1 110 ? -10.26512 3.41635 17.36913 1.000 27.72127 110 TRP A C 1
ATOM 1584 O O . TRP A 1 110 ? -9.04383 3.24865 17.43076 1.000 30.87716 110 TRP A O 1
ATOM 1605 N N . PHE A 1 111 ? -11.14360 2.66162 18.02650 1.000 29.04958 111 PHE A N 1
ATOM 1606 C CA . PHE A 1 111 ? -10.73521 1.63256 18.97400 1.000 29.91672 111 PHE A CA 1
ATOM 1607 C C . PHE A 1 111 ? -10.63952 0.27415 18.29001 1.000 29.91646 111 PHE A C 1
ATOM 1608 O O . PHE A 1 111 ? -11.53994 -0.11691 17.54127 1.000 34.09681 111 PHE A O 1
ATOM 1625 N N . ILE A 1 112 ? -9.54814 -0.44130 18.55750 1.000 32.72853 112 ILE A N 1
ATOM 1626 C CA . ILE A 1 112 ? -9.35715 -1.82411 18.13783 1.000 35.31250 112 ILE A CA 1
ATOM 1627 C C . ILE A 1 112 ? -9.28507 -2.67037 19.40237 1.000 30.57248 112 ILE A C 1
ATOM 1628 O O . ILE A 1 112 ? -8.35008 -2.52165 20.20055 1.000 29.86492 112 ILE A O 1
ATOM 1644 N N . SER A 1 113 ? -10.26389 -3.55620 19.58172 1.000 34.38759 113 SER A N 1
ATOM 1645 C CA . SER A 1 113 ? -10.33320 -4.33851 20.80921 1.000 33.82959 113 SER A CA 1
ATOM 1646 C C . SER A 1 113 ? -9.42564 -5.55906 20.76674 1.000 31.83617 113 SER A C 1
ATOM 1647 O O . SER A 1 113 ? -8.95276 -6.00835 21.81682 1.000 32.87926 113 SER A O 1
ATOM 1655 N N . ASP A 1 114 ? -9.17433 -6.10415 19.57803 1.000 36.78731 114 ASP A N 1
ATOM 1656 C CA . ASP A 1 114 ? -8.37345 -7.31152 19.41521 1.000 33.92180 114 ASP A CA 1
ATOM 1657 C C . ASP A 1 114 ? -6.95284 -6.91092 19.03619 1.000 30.60915 114 ASP A C 1
ATOM 1658 O O . ASP A 1 114 ? -6.71473 -6.40066 17.93623 1.000 32.82644 114 ASP A O 1
ATOM 1667 N N . THR A 1 115 ? -6.01458 -7.14041 19.95024 1.000 26.93867 115 THR A N 1
ATOM 1668 C CA . THR A 1 115 ? -4.60166 -6.92376 19.67247 1.000 29.56329 115 THR A CA 1
ATOM 1669 C C . THR A 1 115 ? -3.78840 -8.03991 20.31573 1.000 32.83528 115 THR A C 1
ATOM 1670 O O . THR A 1 115 ? -3.22066 -8.89185 19.62432 1.000 33.43958 115 THR A O 1
ATOM 1681 N N . VAL A 1 116 ? -3.74788 -8.05358 21.64390 1.000 32.84031 116 VAL A N 1
ATOM 1682 C CA . VAL A 1 116 ? -2.93361 -8.99281 22.39882 1.000 31.94769 116 VAL A CA 1
ATOM 1683 C C . VAL A 1 116 ? -3.68505 -9.37785 23.66557 1.000 32.95831 116 VAL A C 1
ATOM 1684 O O . VAL A 1 116 ? -4.45296 -8.58553 24.22511 1.000 30.48638 116 VAL A O 1
ATOM 1697 N N . ILE A 1 117 ? -3.47987 -10.62462 24.09898 1.000 30.13600 117 ILE A N 1
ATOM 1698 C CA . ILE A 1 117 ? -4.01513 -11.10214 25.36599 1.000 30.51343 117 ILE A CA 1
ATOM 1699 C C . ILE A 1 117 ? -2.92001 -11.86123 26.10246 1.000 37.41411 117 ILE A C 1
ATOM 1700 O O . ILE A 1 117 ? -1.93527 -12.31273 25.51304 1.000 34.96970 117 ILE A O 1
ATOM 1716 N N . ALA A 1 118 ? -3.11089 -12.00326 27.41130 1.000 34.78651 118 ALA A N 1
ATOM 1717 C CA . ALA A 1 118 ? -2.15188 -12.69464 28.26850 1.000 32.73129 118 ALA A CA 1
ATOM 1718 C C . ALA A 1 118 ? -2.92970 -13.46499 29.32363 1.000 33.58511 118 ALA A C 1
ATOM 1719 O O . ALA A 1 118 ? -3.57335 -12.86329 30.18659 1.000 35.56603 118 ALA A O 1
ATOM 1726 N N . ASN A 1 119 ? -2.86924 -14.78718 29.25862 1.000 35.63204 119 ASN A N 1
ATOM 1727 C CA . ASN A 1 119 ? -3.59165 -15.63868 30.18887 1.000 37.28110 119 ASN A CA 1
ATOM 1728 C C . ASN A 1 119 ? -2.66976 -16.10410 31.30631 1.000 36.81851 119 ASN A C 1
ATOM 1729 O O . ASN A 1 119 ? -1.51875 -16.47907 31.06319 1.000 39.76924 119 ASN A O 1
ATOM 1740 N N . ILE A 1 120 ? -3.18597 -16.07064 32.53290 1.000 37.87111 120 ILE A N 1
ATOM 1741 C CA . ILE A 1 120 ? -2.49008 -16.57802 33.70539 1.000 39.27668 120 ILE A CA 1
ATOM 1742 C C . ILE A 1 120 ? -3.33191 -17.62374 34.43187 1.000 38.44571 120 ILE A C 1
ATOM 1743 O O . ILE A 1 120 ? -3.12994 -17.87377 35.61355 1.000 39.63377 120 ILE A O 1
ATOM 1759 N N . GLY A 1 121 ? -4.29320 -18.21947 33.73389 1.000 40.95821 121 GLY A N 1
ATOM 1760 C CA . GLY A 1 121 ? -5.12856 -19.24466 34.32086 1.000 37.12329 121 GLY A CA 1
ATOM 1761 C C . GLY A 1 121 ? -4.71918 -20.64021 33.90189 1.000 35.74616 121 GLY A C 1
ATOM 1762 O O . GLY A 1 121 ? -5.51870 -21.57625 33.98426 1.000 37.39104 121 GLY A O 1
ATOM 1766 N N . GLY A 1 122 ? -3.48057 -20.79440 33.44279 1.000 37.66888 122 GLY A N 1
ATOM 1767 C CA . GLY A 1 122 ? -2.97610 -22.09959 33.07441 1.000 43.48673 122 GLY A CA 1
ATOM 1768 C C . GLY A 1 122 ? -3.36146 -22.58063 31.69586 1.000 42.71024 122 GLY A C 1
ATOM 1769 O O . GLY A 1 122 ? -3.18493 -23.76828 31.39921 1.000 41.51113 122 GLY A O 1
ATOM 1773 N N . GLU A 1 123 ? -3.88815 -21.70758 30.84521 1.000 48.61306 123 GLU A N 1
ATOM 1774 C CA . GLU A 1 123 ? -4.19402 -22.08851 29.47563 1.000 51.19574 123 GLU A CA 1
ATOM 1775 C C . GLU A 1 123 ? -2.90954 -22.14136 28.66016 1.000 44.83633 123 GLU A C 1
ATOM 1776 O O . GLU A 1 123 ? -2.03456 -21.28013 28.79252 1.000 49.25501 123 GLU A O 1
ATOM 1788 N N . SER A 1 124 ? -2.79410 -23.16709 27.82506 1.000 46.99621 124 SER A N 1
ATOM 1789 C CA . SER A 1 124 ? -1.65403 -23.28128 26.93517 1.000 56.13159 124 SER A CA 1
ATOM 1790 C C . SER A 1 124 ? -1.87877 -22.43161 25.68835 1.000 47.36926 124 SER A C 1
ATOM 1791 O O . SER A 1 124 ? -2.98640 -21.96696 25.40546 1.000 46.43465 124 SER A O 1
ATOM 1799 N N . SER A 1 125 ? -0.79835 -22.22399 24.93365 1.000 51.72750 125 SER A N 1
ATOM 1800 C CA . SER A 1 125 ? -0.92283 -21.53109 23.65801 1.000 53.22955 125 SER A CA 1
ATOM 1801 C C . SER A 1 125 ? -1.83784 -22.28964 22.70628 1.000 54.54276 125 SER A C 1
ATOM 1802 O O . SER A 1 125 ? -2.56456 -21.67169 21.92010 1.000 51.27593 125 SER A O 1
ATOM 1810 N N . SER A 1 126 ? -1.82437 -23.62454 22.76610 1.000 55.16839 126 SER A N 1
ATOM 1811 C CA . SER A 1 126 ? -2.67753 -24.40871 21.87927 1.000 56.88665 126 SER A CA 1
ATOM 1812 C C . SER A 1 126 ? -4.15174 -24.20497 22.20875 1.000 51.31278 126 SER A C 1
ATOM 1813 O O . SER A 1 126 ? -4.99105 -24.14597 21.30455 1.000 46.10408 126 SER A O 1
ATOM 1821 N N . SER A 1 127 ? -4.48672 -24.08756 23.49632 1.000 54.22655 127 SER A N 1
ATOM 1822 C CA . SER A 1 127 ? -5.87730 -23.86019 23.87778 1.000 48.64329 127 SER A CA 1
ATOM 1823 C C . SER A 1 127 ? -6.36449 -22.49987 23.39611 1.000 47.49981 127 SER A C 1
ATOM 1824 O O . SER A 1 127 ? -7.48372 -22.37582 22.87873 1.000 48.74855 127 SER A O 1
ATOM 1832 N N . ILE A 1 128 ? -5.54261 -21.46480 23.57118 1.000 44.05088 128 ILE A N 1
ATOM 1833 C CA . ILE A 1 128 ? -5.91655 -20.13995 23.09235 1.000 43.64692 128 ILE A CA 1
ATOM 1834 C C . ILE A 1 128 ? -6.05280 -20.14778 21.57644 1.000 45.44112 128 ILE A C 1
ATOM 1835 O O . ILE A 1 128 ? -6.97265 -19.53729 21.02009 1.000 45.22340 128 ILE A O 1
ATOM 1851 N N . ASP A 1 129 ? -5.13839 -20.83229 20.88233 1.000 47.05127 129 ASP A N 1
ATOM 1852 C CA . ASP A 1 129 ? -5.24632 -20.93796 19.43072 1.000 60.44942 129 ASP A CA 1
ATOM 1853 C C . ASP A 1 129 ? -6.54635 -21.62471 19.03055 1.000 46.15195 129 ASP A C 1
ATOM 1854 O O . ASP A 1 129 ? -7.22394 -21.19480 18.08973 1.000 47.72725 129 ASP A O 1
ATOM 1863 N N . PHE A 1 130 ? -6.90721 -22.69904 19.73495 1.000 43.95519 130 PHE A N 1
ATOM 1864 C CA . PHE A 1 130 ? -8.13916 -23.41599 19.42792 1.000 45.22341 130 PHE A CA 1
ATOM 1865 C C . PHE A 1 130 ? -9.35010 -22.51084 19.60324 1.000 43.83186 130 PHE A C 1
ATOM 1866 O O . PHE A 1 130 ? -10.22004 -22.43771 18.72662 1.000 47.38980 130 PHE A O 1
ATOM 1883 N N . TRP A 1 131 ? -9.42157 -21.80591 20.73345 1.000 45.29475 131 TRP A N 1
ATOM 1884 C CA . TRP A 1 131 ? -10.58233 -20.95580 20.98056 1.000 46.92126 131 TRP A CA 1
ATOM 1885 C C . TRP A 1 131 ? -10.63043 -19.77813 20.01422 1.000 46.60981 131 TRP A C 1
ATOM 1886 O O . TRP A 1 131 ? -11.71924 -19.36243 19.60222 1.000 48.85025 131 TRP A O 1
ATOM 1907 N N . LEU A 1 132 ? -9.47359 -19.24534 19.61659 1.000 43.37548 132 LEU A N 1
ATOM 1908 C CA . LEU A 1 132 ? -9.46421 -18.18084 18.61904 1.000 45.78114 132 LEU A CA 1
ATOM 1909 C C . LEU A 1 132 ? -9.94879 -18.69397 17.26906 1.000 48.42256 132 LEU A C 1
ATOM 1910 O O . LEU A 1 132 ? -10.70867 -18.00902 16.57473 1.000 48.80148 132 LEU A O 1
ATOM 1926 N N . GLY A 1 133 ? -9.51331 -19.89115 16.87455 1.000 47.18421 133 GLY A N 1
ATOM 1927 C CA . GLY A 1 133 ? -10.01001 -20.46922 15.63849 1.000 44.55190 133 GLY A CA 1
ATOM 1928 C C . GLY A 1 133 ? -11.50878 -20.68699 15.67242 1.000 48.22009 133 GLY A C 1
ATOM 1929 O O . GLY A 1 133 ? -12.20824 -20.42944 14.68909 1.000 51.81231 133 GLY A O 1
ATOM 1933 N N . ILE A 1 134 ? -12.02212 -21.16520 16.80643 1.000 50.21589 134 ILE A N 1
ATOM 1934 C CA . ILE A 1 134 ? -13.46761 -21.28754 16.96706 1.000 50.13316 134 ILE A CA 1
ATOM 1935 C C . ILE A 1 134 ? -14.12935 -19.92797 16.76501 1.000 57.41204 134 ILE A C 1
ATOM 1936 O O . ILE A 1 134 ? -15.08094 -19.78692 15.98869 1.000 55.07609 134 ILE A O 1
ATOM 1952 N N . CYS A 1 135 ? -13.62333 -18.90291 17.45732 1.000 52.02026 135 CYS A N 1
ATOM 1953 C CA . CYS A 1 135 ? -14.18957 -17.56380 17.33197 1.000 52.62682 135 CYS A CA 1
ATOM 1954 C C . CYS A 1 135 ? -14.23706 -17.12124 15.87526 1.000 50.94966 135 CYS A C 1
ATOM 1955 O O . CYS A 1 135 ? -15.24692 -16.58516 15.40558 1.000 50.28943 135 CYS A O 1
ATOM 1962 N N . LYS A 1 136 ? -13.14104 -17.33180 15.14566 1.000 51.67131 136 LYS A N 1
ATOM 1963 C CA . LYS A 1 136 ? -13.11583 -16.95518 13.73631 1.000 48.20444 136 LYS A CA 1
ATOM 1964 C C . LYS A 1 136 ? -14.16390 -17.73301 12.94870 1.000 51.88925 136 LYS A C 1
ATOM 1965 O O . LYS A 1 136 ? -14.87702 -17.16243 12.11428 1.000 51.77952 136 LYS A O 1
ATOM 1984 N N . ALA A 1 137 ? -14.28053 -19.03782 13.20942 1.000 56.36511 137 ALA A N 1
ATOM 1985 C CA . ALA A 1 137 ? -15.26670 -19.84658 12.50079 1.000 59.89480 137 ALA A CA 1
ATOM 1986 C C . ALA A 1 137 ? -16.67954 -19.33179 12.74561 1.000 60.50916 137 ALA A C 1
ATOM 1987 O O . ALA A 1 137 ? -17.50580 -19.29913 11.82630 1.000 62.17991 137 ALA A O 1
ATOM 1994 N N . LEU A 1 138 ? -16.97464 -18.92323 13.97896 1.000 60.32452 138 LEU A N 1
ATOM 1995 C CA . LEU A 1 138 ? -18.29435 -18.41233 14.33157 1.000 53.79453 138 LEU A CA 1
ATOM 1996 C C . LEU A 1 138 ? -18.54507 -17.00904 13.79861 1.000 59.88673 138 LEU A C 1
ATOM 1997 O O . LEU A 1 138 ? -19.63110 -16.46274 14.02550 1.000 57.08102 138 LEU A O 1
ATOM 2013 N N . LYS A 1 139 ? -17.57561 -16.41612 13.10293 1.000 59.07603 139 LYS A N 1
ATOM 2014 C CA . LYS A 1 139 ? -17.76596 -15.13853 12.41903 1.000 71.22620 139 LYS A CA 1
ATOM 2015 C C . LYS A 1 139 ? -18.10821 -14.01349 13.39471 1.000 70.68861 139 LYS A C 1
ATOM 2016 O O . LYS A 1 139 ? -18.90977 -13.12769 13.08998 1.000 66.32120 139 LYS A O 1
ATOM 2023 N N . PHE A 1 140 ? -17.49411 -14.04165 14.57611 1.000 66.08201 140 PHE A N 1
ATOM 2024 C CA . PHE A 1 140 ? -17.59810 -12.91445 15.49306 1.000 60.50894 140 PHE A CA 1
ATOM 2025 C C . PHE A 1 140 ? -16.85242 -11.71422 14.92015 1.000 65.51387 140 PHE A C 1
ATOM 2026 O O . PHE A 1 140 ? -15.74287 -11.84855 14.39626 1.000 61.63120 140 PHE A O 1
ATOM 2043 N N . ASN A 1 141 ? -17.45604 -10.53004 15.03019 1.000 60.26841 141 ASN A N 1
ATOM 2044 C CA . ASN A 1 141 ? -16.76629 -9.32462 14.57921 1.000 58.99475 141 ASN A CA 1
ATOM 2045 C C . ASN A 1 141 ? -15.47377 -9.11407 15.35618 1.000 60.14246 141 ASN A C 1
ATOM 2046 O O . ASN A 1 141 ? -14.44136 -8.75572 14.77749 1.000 54.21727 141 ASN A O 1
ATOM 2057 N N . TRP A 1 142 ? -15.51398 -9.32664 16.66823 1.000 59.29551 142 TRP A N 1
ATOM 2058 C CA . TRP A 1 142 ? -14.33835 -9.24982 17.52036 1.000 49.97894 142 TRP A CA 1
ATOM 2059 C C . TRP A 1 142 ? -14.29402 -10.48940 18.40236 1.000 49.07122 142 TRP A C 1
ATOM 2060 O O . TRP A 1 142 ? -15.31247 -11.14539 18.63836 1.000 44.05625 142 TRP A O 1
ATOM 2081 N N . CYS A 1 143 ? -13.09420 -10.80554 18.89275 1.000 43.05707 143 CYS A N 1
ATOM 2082 C CA . CYS A 1 143 ? -12.86220 -12.05660 19.59555 1.000 47.83498 143 CYS A CA 1
ATOM 2083 C C . CYS A 1 143 ? -12.35003 -11.89834 21.01864 1.000 39.14156 143 CYS A C 1
ATOM 2084 O O . CYS A 1 143 ? -12.26158 -12.90272 21.73380 1.000 39.89217 143 CYS A O 1
ATOM 2091 N N . VAL A 1 144 ? -12.02394 -10.68286 21.45839 1.000 38.74729 144 VAL A N 1
ATOM 2092 C CA . VAL A 1 144 ? -11.39241 -10.51912 22.76592 1.000 37.12129 144 VAL A CA 1
ATOM 2093 C C . VAL A 1 144 ? -12.33636 -10.97141 23.87624 1.000 41.77255 144 VAL A C 1
ATOM 2094 O O . VAL A 1 144 ? -11.94612 -11.72398 24.77841 1.000 39.31540 144 VAL A O 1
ATOM 2107 N N . ASN A 1 145 ? -13.59996 -10.54098 23.81609 1.000 43.55125 145 ASN A N 1
ATOM 2108 C CA . ASN A 1 145 ? -14.54315 -10.88058 24.87778 1.000 46.81095 145 ASN A CA 1
ATOM 2109 C C . ASN A 1 145 ? -14.89615 -12.36282 24.85142 1.000 46.15404 145 ASN A C 1
ATOM 2110 O O . ASN A 1 145 ? -14.99316 -13.00478 25.90494 1.000 51.06980 145 ASN A O 1
ATOM 2121 N N . TYR A 1 146 ? -15.09353 -12.92439 23.65814 1.000 44.36908 146 TYR A N 1
ATOM 2122 C CA . TYR A 1 146 ? -15.35108 -14.35591 23.55903 1.000 48.01742 146 TYR A CA 1
ATOM 2123 C C . TYR A 1 146 ? -14.18362 -15.15861 24.11770 1.000 47.15341 146 TYR A C 1
ATOM 2124 O O . TYR A 1 146 ? -14.38249 -16.16749 24.80720 1.000 45.33957 146 TYR A O 1
ATOM 2142 N N . LEU A 1 147 ? -12.95466 -14.72008 23.83527 1.000 42.83803 147 LEU A N 1
ATOM 2143 C CA . LEU A 1 147 ? -11.78436 -15.44326 24.31831 1.000 47.42578 147 LEU A CA 1
ATOM 2144 C C . LEU A 1 147 ? -11.66006 -15.34111 25.83302 1.000 49.01335 147 LEU A C 1
ATOM 2145 O O . LEU A 1 147 ? -11.31078 -16.32209 26.49962 1.000 45.83720 147 LEU A O 1
ATOM 2161 N N . THR A 1 148 ? -11.93511 -14.16350 26.39783 1.000 44.25776 148 THR A N 1
ATOM 2162 C CA . THR A 1 148 ? -11.88109 -14.03657 27.84956 1.000 40.13560 148 THR A CA 1
ATOM 2163 C C . THR A 1 148 ? -12.98665 -14.84478 28.51477 1.000 46.40283 148 THR A C 1
ATOM 2164 O O . THR A 1 148 ? -12.81483 -15.31688 29.64467 1.000 49.05606 148 THR A O 1
ATOM 2175 N N . SER A 1 149 ? -14.12140 -15.01689 27.83156 1.000 52.91888 149 SER A N 1
ATOM 2176 C CA . SER A 1 149 ? -15.20307 -15.82491 28.37872 1.000 48.82237 149 SER A CA 1
ATOM 2177 C C . SER A 1 149 ? -14.90345 -17.31588 28.29488 1.000 49.28902 149 SER A C 1
ATOM 2178 O O . SER A 1 149 ? -15.33582 -18.07800 29.16663 1.000 53.01917 149 SER A O 1
ATOM 2186 N N . LYS A 1 150 ? -14.17331 -17.74944 27.26571 1.000 53.96516 150 LYS A N 1
ATOM 2187 C CA . LYS A 1 150 ? -13.88293 -19.16615 27.08856 1.000 57.93888 150 LYS A CA 1
ATOM 2188 C C . LYS A 1 150 ? -12.61875 -19.61800 27.81301 1.000 48.77198 150 LYS A C 1
ATOM 2189 O O . LYS A 1 150 ? -12.50083 -20.80485 28.13930 1.000 47.62246 150 LYS A O 1
ATOM 2208 N N . LEU A 1 151 ? -11.67755 -18.71425 28.07341 1.000 46.41577 151 LEU A N 1
ATOM 2209 C CA . LEU A 1 151 ? -10.41655 -19.08176 28.70228 1.000 45.08863 151 LEU A CA 1
ATOM 2210 C C . LEU A 1 151 ? -10.56449 -19.10326 30.21853 1.000 44.70229 151 LEU A C 1
ATOM 2211 O O . LEU A 1 151 ? -11.22870 -18.24457 30.80721 1.000 45.72333 151 LEU A O 1
ATOM 2227 N N . ALA A 1 152 ? -9.93842 -20.09333 30.84457 1.000 37.79593 152 ALA A N 1
ATOM 2228 C CA . ALA A 1 152 ? -10.03183 -20.25522 32.28478 1.000 39.56910 152 ALA A CA 1
ATOM 2229 C C . ALA A 1 152 ? -9.17810 -19.21891 33.00246 1.000 46.17402 152 ALA A C 1
ATOM 2230 O O . ALA A 1 152 ? -8.16385 -18.74427 32.48303 1.000 45.74401 152 ALA A O 1
ATOM 2237 N N . GLY A 1 153 ? -9.60524 -18.86894 34.21271 1.000 46.72878 153 GLY A N 1
ATOM 2238 C CA . GLY A 1 153 ? -8.83260 -17.95271 35.02039 1.000 46.90050 153 GLY A CA 1
ATOM 2239 C C . GLY A 1 153 ? -8.89979 -16.52625 34.50431 1.000 42.84467 153 GLY A C 1
ATOM 2240 O O . GLY A 1 153 ? -9.87302 -16.09915 33.87493 1.000 42.09348 153 GLY A O 1
ATOM 2244 N N . ASP A 1 154 ? -7.83506 -15.78119 34.78026 1.000 38.56303 154 ASP A N 1
ATOM 2245 C CA . ASP A 1 154 ? -7.74360 -14.37110 34.43796 1.000 45.22979 154 ASP A CA 1
ATOM 2246 C C . ASP A 1 154 ? -7.00750 -14.19872 33.11783 1.000 42.38503 154 ASP A C 1
ATOM 2247 O O . ASP A 1 154 ? -6.00280 -14.86840 32.86047 1.000 35.51473 154 ASP A O 1
ATOM 2256 N N . THR A 1 155 ? -7.51322 -13.29123 32.28666 1.000 37.97476 155 THR A N 1
ATOM 2257 C CA . THR A 1 155 ? -6.93892 -13.01184 30.97524 1.000 38.18063 155 THR A CA 1
ATOM 2258 C C . THR A 1 155 ? -6.83173 -11.50144 30.81784 1.000 33.97047 155 THR A C 1
ATOM 2259 O O . THR A 1 155 ? -7.84850 -10.81779 30.65741 1.000 34.74874 155 THR A O 1
ATOM 2270 N N . PHE A 1 156 ? -5.60857 -10.98084 30.89237 1.000 36.36983 156 PHE A N 1
ATOM 2271 C CA . PHE A 1 156 ? -5.36844 -9.59831 30.51045 1.000 36.07151 156 PHE A CA 1
ATOM 2272 C C . PHE A 1 156 ? -5.66329 -9.42866 29.02494 1.000 32.29417 156 PHE A C 1
ATOM 2273 O O . PHE A 1 156 ? -5.32235 -10.28947 28.20848 1.000 33.73230 156 PHE A O 1
ATOM 2290 N N . THR A 1 157 ? -6.29269 -8.31123 28.67643 1.000 31.01808 157 THR A N 1
ATOM 2291 C CA . THR A 1 157 ? -6.55376 -7.95275 27.29194 1.000 34.57945 157 THR A CA 1
ATOM 2292 C C . THR A 1 157 ? -6.01815 -6.55130 27.04331 1.000 34.17424 157 THR A C 1
ATOM 2293 O O . THR A 1 157 ? -6.05544 -5.69462 27.92886 1.000 33.69092 157 THR A O 1
ATOM 2304 N N . LEU A 1 158 ? -5.51439 -6.31884 25.82822 1.000 32.54235 158 LEU A N 1
ATOM 2305 C CA . LEU A 1 158 ? -5.07168 -4.99303 25.41693 1.000 31.67938 158 LEU A CA 1
ATOM 2306 C C . LEU A 1 158 ? -5.95566 -4.49825 24.28325 1.000 26.77413 158 LEU A C 1
ATOM 2307 O O . LEU A 1 158 ? -6.26062 -5.25124 23.35171 1.000 30.43094 158 LEU A O 1
ATOM 2323 N N . GLY A 1 159 ? -6.37795 -3.24292 24.37864 1.000 27.19680 159 GLY A N 1
ATOM 2324 C CA . GLY A 1 159 ? -7.03939 -2.56318 23.28442 1.000 29.02915 159 GLY A CA 1
ATOM 2325 C C . GLY A 1 159 ? -6.21594 -1.35577 22.88411 1.000 29.02844 159 GLY A C 1
ATOM 2326 O O . GLY A 1 159 ? -5.47962 -0.79379 23.69646 1.000 29.62474 159 GLY A O 1
ATOM 2330 N N . LEU A 1 160 ? -6.33825 -0.96139 21.61909 1.000 27.06335 160 LEU A N 1
ATOM 2331 C CA . LEU A 1 160 ? -5.52703 0.11722 21.06632 1.000 30.55065 160 LEU A CA 1
ATOM 2332 C C . LEU A 1 160 ? -6.42948 1.17951 20.45791 1.000 31.52211 160 LEU A C 1
ATOM 2333 O O . LEU A 1 160 ? -7.24307 0.87705 19.58253 1.000 32.44600 160 LEU A O 1
ATOM 2349 N N . ASN A 1 161 ? -6.28594 2.41953 20.91980 1.000 34.31973 161 ASN A N 1
ATOM 2350 C CA . ASN A 1 161 ? -6.93246 3.56389 20.28722 1.000 32.42390 161 ASN A CA 1
ATOM 2351 C C . ASN A 1 161 ? -5.97775 4.13018 19.23876 1.000 32.49735 161 ASN A C 1
ATOM 2352 O O . ASN A 1 161 ? -4.86642 4.55572 19.57354 1.000 35.27653 161 ASN A O 1
ATOM 2363 N N . ILE A 1 162 ? -6.40238 4.12448 17.97799 1.000 34.80426 162 ILE A N 1
ATOM 2364 C CA . ILE A 1 162 ? -5.61059 4.62831 16.86263 1.000 33.37267 162 ILE A CA 1
ATOM 2365 C C . ILE A 1 162 ? -6.09843 6.03151 16.53072 1.000 29.59743 162 ILE A C 1
ATOM 2366 O O . ILE A 1 162 ? -7.28097 6.23035 16.22549 1.000 30.69976 162 ILE A O 1
ATOM 2382 N N . SER A 1 163 ? -5.18757 6.99999 16.58864 1.000 32.21056 163 SER A N 1
ATOM 2383 C CA . SER A 1 163 ? -5.47860 8.39283 16.28615 1.000 34.09867 163 SER A CA 1
ATOM 2384 C C . SER A 1 163 ? -4.66391 8.82908 15.07860 1.000 32.15533 163 SER A C 1
ATOM 2385 O O . SER A 1 163 ? -3.51187 8.41568 14.91228 1.000 34.05770 163 SER A O 1
ATOM 2393 N N . TYR A 1 164 ? -5.26392 9.67960 14.25002 1.000 35.10106 164 TYR A N 1
ATOM 2394 C CA . TYR A 1 164 ? -4.63856 10.12891 13.00775 1.000 32.40871 164 TYR A CA 1
ATOM 2395 C C . TYR A 1 164 ? -5.29691 11.44067 12.61713 1.000 34.25245 164 TYR A C 1
ATOM 2396 O O . TYR A 1 164 ? -6.51878 11.48752 12.44035 1.000 37.79545 164 TYR A O 1
ATOM 2414 N N . TYR A 1 165 ? -4.49974 12.50286 12.49411 1.000 37.98331 165 TYR A N 1
ATOM 2415 C CA . TYR A 1 165 ? -5.00257 13.85041 12.23745 1.000 35.39996 165 TYR A CA 1
ATOM 2416 C C . TYR A 1 165 ? -4.38555 14.40099 10.95602 1.000 39.27569 165 TYR A C 1
ATOM 2417 O O . TYR A 1 165 ? -3.54273 15.30769 10.99521 1.000 41.73218 165 TYR A O 1
ATOM 2435 N N . PRO A 1 166 ? -4.79017 13.87951 9.80191 1.000 44.25476 166 PRO A N 1
ATOM 2436 C CA . PRO A 1 166 ? -4.31023 14.44211 8.53424 1.000 49.87135 166 PRO A CA 1
ATOM 2437 C C . PRO A 1 166 ? -4.96625 15.78116 8.23393 1.000 51.27068 166 P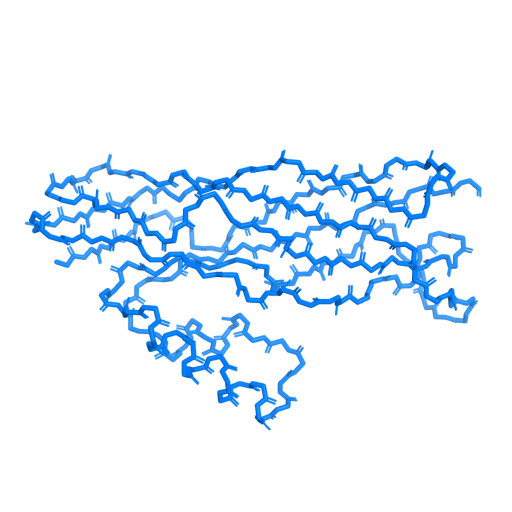RO A C 1
ATOM 2438 O O . PRO A 1 166 ? -6.13136 16.01818 8.56202 1.000 63.91167 166 PRO A O 1
ATOM 2449 N N . LYS A 1 167 ? -4.19737 16.66193 7.59815 1.000 67.24999 167 LYS A N 1
ATOM 2450 C CA . LYS A 1 167 ? -4.68889 17.98748 7.23197 1.000 56.56046 167 LYS A CA 1
ATOM 2451 C C . LYS A 1 167 ? -5.44469 17.97008 5.90384 1.000 49.68206 167 LYS A C 1
ATOM 2452 O O . LYS A 1 167 ? -5.52901 16.94102 5.23372 1.000 51.12773 167 LYS A O 1
#

Nearest PDB structures (foldseek):
  2wmp-assembly1_B  TM=3.367E-01  e=2.870E-02  Escherichia coli
  3me0-assembly1_B  TM=3.638E-01  e=6.954E-02  Escherichia coli
  2dwx-assembly1_A  TM=4.653E-01  e=1.113E+00  Homo sapiens
  4l1r-assembly1_A  TM=2.535E-01  e=8.274E+00  Human alphaherpesvirus 1 strain KOS

B-factor: mean 45.97, std 11.4, range [25.77, 99.66]

Solvent-accessible surfa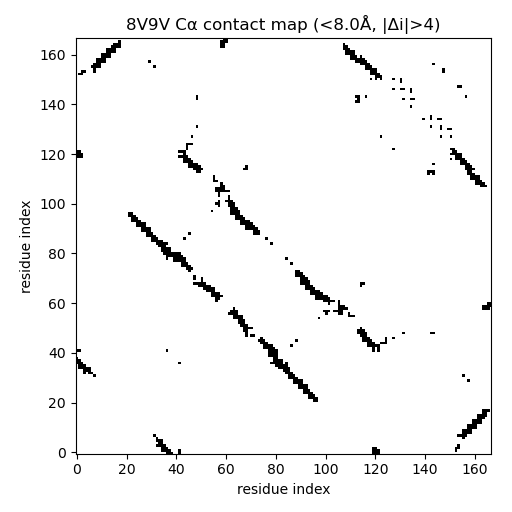ce area: 8160 Å² total; per-residue (Å²): 61,19,81,19,139,32,82,60,113,44,78,51,40,7,101,10,44,98,84,178,60,102,56,38,66,49,102,52,54,8,58,1,59,31,0,47,7,104,57,77,106,21,68,0,10,2,29,27,4,20,72,81,92,28,67,9,8,6,0,46,50,0,34,43,6,57,2,45,1,86,55,39,55,74,105,50,43,105,26,10,90,38,78,139,17,106,4,58,0,51,3,43,0,30,3,14,75,18,97,71,39,137,133,27,133,104,86,50,49,51,98,0,21,2,0,0,0,0,1,2,28,72,28,54,56,76,32,0,72,112,66,31,38,55,0,108,77,99,107,93,142,105,0,10,114,33,0,44,84,94,8,57,60,32,8,0,9,1,4,0,48,0,14,3,128,16,126

InterPro domains:
  IPR000259 Fimbrial-type adhesion domain [PF00419] (186-344)
  IPR008966 Adhesion domain superfamily [SSF49401] (190-344)
  IPR016959 Uncharacterised conserved protein UCP030811 [PIRSF030811] (1-344)
  IPR036937 Fimbrial-type adhesion domain superfamily [G3DSA:2.60.40.1090] (169-343)

Secondary structure (DSSP, 8-state):
-EEE-S-SEEEEEEEE---SSSEEEEEEEEEEEEEEE-STT-EEEEEES--S-EEE---TTS--EEEEEEEES-SEEE--SEEEEEEEEEEEEEEEE----SSSPP-SEEEEEEEEEEE-SS--HHHHHHHHHHHHHTT-S--HHHHHHHSSS-EEEEEEEEEE---

Foldseek 3Di:
DKAFPDDQEAEEEDEDEDDDDQKDKDKDKDKAWRMADAAQQQKKFKDFLFCDWDKDFDAPQQWIKTKGFPDKPDGMGGPGGDRTDMDMIITMMMMGTDDGGPPDDHHQKDKDFGGMKMDRQPDDPVNLVVQSVVCVVVVDPDCPVVSCVPDPHGMRTYMYIYGYDDD

Radius of gyration: 17.08 Å; Cα contacts (8 Å, |Δi|>4): 417; chains: 1; bounding box: 28×42×44 Å

Sequence (167 aa):
GCRTTASLNITDGINVGEILANETSFSKSVVFTGISCDTSTDKIVYKNIQSDWVEVGPFGNGEKLKVKIESLGKTSDTIGKSSNAQAVLPYVVKIARGTPDFTGERKSTWFISDTVIANIGGESSSSIDFWLGICKALKFNWCVNYLTSKLAGDTFTLGLNISYYPK

Organism: Escherichia coli O157:H7 (NCBI:txid83334)